Protein AF-A0A954X2F7-F1 (afdb_monomer_lite)

Foldseek 3Di:
DDDLQQFLQDDPHDGDDQDQQQCLLLQQFFLKKFFFVLLLLLLLCLLPCVLHHPVLSCQQPDFAAFPVRHTAQHGQQWGWDQDPNFIKTWDWFFDFQKTWIWIAGNQFRKIKIKIAREGDDDCVVVRVVLSVVADPDDPDDQCVVVVVVVVVVVQVVCVVLVGAKMWMWIDGNHDTNDTAMQHALEPVVRHTDTSGQMERRHRVSNVLLSSLLSVCVNVVNDDQPDALCVQVVLQAAAEVVPDGAGNRQLSRQQRQQDQAFPPCGPPHSPSGHLVVRRNSRNPHHRNDHGRNHHDHHSSSSSSSLSSSCSSDPGHSQNSSCVSPCVVSVSVCMGSDCDPSNVVRYGFGWYADPVGDIDTGPPSD

pLDDT: mean 88.21, std 13.42, range [36.78, 98.69]

Secondary structure (DSSP, 8-state):
---TTSGGGEETTEEP---TT-GGGSTTTT--EE-HHHHHHHHHHHHHTSSS-HHHHHHHTSPPB-TTS-B-SB-SS-EEEEETTEEEEEEEEEETTEEEEEEEEGGGTEEEEEEESBTT---HHHHHHHHHHS-SSSS----HHHHHHHHHHHHHHHHHHT-SEEEEEEEETTEEEEEEEEEEEETTTTEEP-TT-BEE-GGGHHHHHHHHHHHHHHTTS--SSSBGGGT-TT---B-TT-PPPBHHHHHTT-S---SS-SSS-TT-SS---HHHHHHGGGG-B-SS-TTS-----HHHHHHHHHHHHHT-SS-HHHHHIIIIIHHHT-TT-BSS--TTTGGGBPPPEEE-TT--EEEPP---

Radius of gyration: 19.95 Å; chains: 1; bounding box: 51×49×52 Å

Structure (mmCIF, N/CA/C/O backbone):
data_AF-A0A954X2F7-F1
#
_entry.id   AF-A0A954X2F7-F1
#
loop_
_atom_site.group_PDB
_atom_site.id
_atom_site.type_symbol
_atom_site.label_atom_id
_atom_site.label_alt_id
_atom_site.label_comp_id
_atom_site.label_asym_id
_atom_site.label_entity_id
_atom_site.label_seq_id
_atom_site.pdbx_PDB_ins_code
_atom_site.Cartn_x
_atom_site.Cartn_y
_atom_site.Cartn_z
_atom_site.occupancy
_atom_site.B_iso_or_equiv
_atom_site.auth_seq_id
_atom_site.auth_comp_id
_atom_site.auth_asym_id
_atom_site.auth_atom_id
_atom_site.pdbx_PDB_model_num
ATOM 1 N N . MET A 1 1 ? -26.428 -13.571 11.088 1.00 48.84 1 MET A N 1
ATOM 2 C CA . MET A 1 1 ? -25.047 -13.044 11.096 1.00 48.84 1 MET A CA 1
ATOM 3 C C . MET A 1 1 ? -24.392 -13.610 9.845 1.00 48.84 1 MET A C 1
ATOM 5 O O . MET A 1 1 ? -24.485 -14.818 9.681 1.00 48.84 1 MET A O 1
ATOM 9 N N . LYS A 1 2 ? -23.900 -12.779 8.913 1.00 49.78 2 LYS A N 1
ATOM 10 C CA . LYS A 1 2 ? -23.286 -13.257 7.656 1.00 49.78 2 LYS A CA 1
ATOM 11 C C . LYS A 1 2 ? -22.084 -14.152 7.998 1.00 49.78 2 LYS A C 1
ATOM 13 O O . LYS A 1 2 ? -21.336 -13.802 8.905 1.00 49.78 2 LYS A O 1
ATOM 18 N N . ASP A 1 3 ? -21.937 -15.309 7.379 1.00 50.34 3 ASP A N 1
ATOM 19 C CA . ASP A 1 3 ? -20.774 -16.170 7.607 1.00 50.34 3 ASP A CA 1
ATOM 20 C C . ASP A 1 3 ? -19.657 -15.707 6.664 1.00 50.34 3 ASP A C 1
ATOM 22 O O . ASP A 1 3 ? -19.788 -15.885 5.455 1.00 50.34 3 ASP A O 1
ATOM 26 N N . LEU A 1 4 ? -18.606 -15.048 7.177 1.00 55.12 4 LEU A N 1
ATOM 27 C CA . LEU A 1 4 ? -17.526 -14.537 6.317 1.00 55.12 4 LEU A CA 1
ATOM 28 C C . LEU A 1 4 ? -16.560 -15.649 5.873 1.00 55.12 4 LEU A C 1
ATOM 30 O O . LEU A 1 4 ? -15.619 -15.374 5.138 1.00 55.12 4 LEU A O 1
ATOM 34 N N . SER A 1 5 ? -16.761 -16.903 6.299 1.00 45.72 5 SER A N 1
ATOM 35 C CA . SER A 1 5 ? -15.877 -18.020 5.941 1.00 45.72 5 SER A CA 1
ATOM 36 C C . SER A 1 5 ? -16.018 -18.505 4.495 1.00 45.72 5 SER A C 1
ATOM 38 O O . SER A 1 5 ? -15.072 -19.076 3.955 1.00 45.72 5 SER A O 1
ATOM 40 N N . ALA A 1 6 ? -17.177 -18.290 3.863 1.00 46.78 6 ALA A N 1
ATOM 41 C CA . ALA A 1 6 ? -17.489 -18.835 2.539 1.00 46.78 6 ALA A CA 1
ATOM 42 C C . ALA A 1 6 ? -17.173 -17.874 1.376 1.00 46.78 6 ALA A C 1
ATOM 44 O O . ALA A 1 6 ? -17.005 -18.323 0.241 1.00 46.78 6 ALA A O 1
ATOM 45 N N . ASP A 1 7 ? -17.073 -16.569 1.648 1.00 51.12 7 ASP A N 1
ATOM 46 C CA . ASP A 1 7 ? -17.010 -15.527 0.612 1.00 51.12 7 ASP A CA 1
ATOM 47 C C . ASP A 1 7 ? -15.606 -15.347 0.012 1.00 51.12 7 ASP A C 1
ATOM 49 O O . ASP A 1 7 ? -15.472 -14.827 -1.094 1.00 51.12 7 ASP A O 1
ATOM 53 N N . HIS A 1 8 ? -14.548 -15.795 0.690 1.00 52.88 8 HIS A N 1
ATOM 54 C CA . HIS A 1 8 ? -13.168 -15.564 0.235 1.00 52.88 8 HIS A CA 1
ATOM 55 C C . HIS A 1 8 ? -12.773 -16.401 -0.986 1.00 52.88 8 HIS A C 1
ATOM 57 O O . HIS A 1 8 ? -11.888 -16.008 -1.736 1.00 52.88 8 HIS A O 1
ATOM 63 N N . ASN A 1 9 ? -13.497 -17.491 -1.248 1.00 52.81 9 ASN A N 1
ATOM 64 C CA . ASN A 1 9 ? -13.345 -18.292 -2.462 1.00 52.81 9 ASN A CA 1
ATOM 65 C C . ASN A 1 9 ? -14.277 -17.833 -3.595 1.00 52.81 9 ASN A C 1
ATOM 67 O O . ASN A 1 9 ? -14.371 -18.527 -4.602 1.00 52.81 9 ASN A O 1
ATOM 71 N N . LEU A 1 10 ? -15.009 -16.723 -3.449 1.00 54.22 10 LEU A N 1
ATOM 72 C CA . LEU A 1 10 ? -15.952 -16.246 -4.460 1.00 54.22 10 LEU A CA 1
ATOM 73 C C . LEU A 1 10 ? -15.405 -15.031 -5.218 1.00 54.22 10 LEU A C 1
ATOM 75 O O . LEU A 1 10 ? -15.205 -13.958 -4.646 1.00 54.22 10 LEU A O 1
ATOM 79 N N . ILE A 1 11 ? -15.254 -15.198 -6.533 1.00 55.25 11 ILE A N 1
ATOM 80 C CA . ILE A 1 11 ? -15.053 -14.112 -7.502 1.00 55.25 11 ILE A CA 1
ATOM 81 C C . ILE A 1 11 ? -16.246 -14.155 -8.454 1.00 55.25 11 ILE A C 1
ATOM 83 O O . ILE A 1 11 ? -16.516 -15.199 -9.051 1.00 55.25 11 ILE A O 1
ATOM 87 N N . GLU A 1 12 ? -17.008 -13.065 -8.568 1.00 56.59 12 GLU A N 1
ATOM 88 C CA . GLU A 1 12 ? -18.236 -13.023 -9.389 1.00 56.59 12 GLU A CA 1
ATOM 89 C C . GLU A 1 12 ? -19.261 -14.118 -9.030 1.00 56.59 12 GLU A C 1
ATOM 91 O O . GLU A 1 12 ? -19.970 -14.653 -9.885 1.00 56.59 12 GLU A O 1
ATOM 96 N N . GLY A 1 13 ? -19.324 -14.493 -7.749 1.00 58.47 13 GLY A N 1
ATOM 97 C CA . GLY A 1 13 ? -20.212 -15.553 -7.264 1.00 58.47 13 GLY A CA 1
ATOM 98 C C . GLY A 1 13 ? -19.808 -16.972 -7.685 1.00 58.47 13 GLY A C 1
ATOM 99 O O . GLY A 1 13 ? -20.593 -17.902 -7.500 1.00 58.47 13 GLY A O 1
ATOM 100 N N . ARG A 1 14 ? -18.602 -17.167 -8.237 1.00 49.75 14 ARG A N 1
ATOM 101 C CA . ARG A 1 14 ? -18.048 -18.487 -8.573 1.00 49.75 14 ARG A CA 1
ATOM 102 C C . ARG A 1 14 ? -17.014 -18.920 -7.545 1.00 49.75 14 ARG A C 1
ATOM 104 O O . ARG A 1 14 ? -16.121 -18.146 -7.223 1.00 49.75 14 ARG A O 1
ATOM 111 N N . VAL A 1 15 ? -17.118 -20.171 -7.091 1.00 53.47 15 VAL A N 1
ATOM 112 C CA . VAL A 1 15 ? -16.142 -20.792 -6.184 1.00 53.47 15 VAL A CA 1
ATOM 113 C C . VAL A 1 15 ? -14.841 -21.055 -6.938 1.00 53.47 15 VAL A C 1
ATOM 115 O O . VAL A 1 15 ? -14.828 -21.801 -7.917 1.00 53.47 15 VAL A O 1
ATOM 118 N N . TYR A 1 16 ? -13.751 -20.466 -6.467 1.00 49.66 16 TYR A N 1
ATOM 119 C CA . TYR A 1 16 ? -12.388 -20.777 -6.862 1.00 49.66 16 TYR A CA 1
ATOM 120 C C . TYR A 1 16 ? -11.739 -21.643 -5.780 1.00 49.66 16 TYR A C 1
ATOM 122 O O . TYR A 1 16 ? -11.854 -21.367 -4.588 1.00 49.66 16 TYR A O 1
ATOM 130 N N . ASN A 1 17 ? -11.058 -22.711 -6.196 1.00 43.69 17 ASN A N 1
ATOM 131 C CA . ASN A 1 17 ? -10.250 -23.506 -5.280 1.00 43.69 17 ASN A CA 1
ATOM 132 C C . ASN A 1 17 ? -8.922 -22.782 -5.057 1.00 43.69 17 ASN A C 1
ATOM 134 O O . ASN A 1 17 ? -8.018 -22.891 -5.891 1.00 43.69 17 ASN A O 1
ATOM 138 N N . ALA A 1 18 ? -8.811 -22.069 -3.938 1.00 43.62 18 ALA A N 1
ATOM 139 C CA . ALA A 1 18 ? -7.524 -21.601 -3.446 1.00 43.62 18 ALA A CA 1
ATOM 140 C C . ALA A 1 18 ? -6.584 -22.815 -3.273 1.00 43.62 18 ALA A C 1
ATOM 142 O O . ALA A 1 18 ? -6.991 -23.820 -2.672 1.00 43.62 18 ALA A O 1
ATOM 143 N N . PRO A 1 19 ? -5.365 -22.804 -3.844 1.00 44.88 19 PRO A N 1
ATOM 144 C CA . PRO A 1 19 ? -4.369 -23.825 -3.550 1.00 44.88 19 PRO A CA 1
ATOM 145 C C . PRO A 1 19 ? -4.031 -23.834 -2.052 1.00 44.88 19 PRO A C 1
ATOM 147 O O . PRO A 1 19 ? -4.336 -22.901 -1.315 1.00 44.88 19 PRO A O 1
ATOM 150 N N . LEU A 1 20 ? -3.373 -24.902 -1.591 1.00 36.78 20 LEU A N 1
ATOM 151 C CA . LEU A 1 20 ? -2.711 -24.869 -0.289 1.00 36.78 20 LEU A CA 1
ATOM 152 C C . LEU A 1 20 ? -1.689 -23.724 -0.311 1.00 36.78 20 LEU A C 1
ATOM 154 O O . LEU A 1 20 ? -0.677 -23.841 -1.006 1.00 36.78 20 LEU A O 1
ATOM 158 N N . HIS A 1 21 ? -1.956 -22.698 0.500 1.00 49.69 21 HIS A N 1
ATOM 159 C CA . HIS A 1 21 ? -1.091 -21.567 0.826 1.00 49.69 21 HIS A CA 1
ATOM 160 C C . HIS A 1 21 ? -1.408 -20.237 0.131 1.00 49.69 21 HIS A C 1
ATOM 162 O O . HIS A 1 21 ? -0.493 -19.464 -0.126 1.00 49.69 21 HIS A O 1
ATOM 168 N N . ASP A 1 22 ? -2.673 -19.905 -0.110 1.00 47.16 22 ASP A N 1
ATOM 169 C CA . ASP A 1 22 ? -3.049 -18.688 -0.817 1.00 47.16 22 ASP A CA 1
ATOM 170 C C . ASP A 1 22 ? -2.983 -17.412 0.046 1.00 47.16 22 ASP A C 1
ATOM 172 O O . ASP A 1 22 ? -3.899 -17.048 0.785 1.00 47.16 22 ASP A O 1
ATOM 176 N N . THR A 1 23 ? -1.904 -16.627 -0.117 1.00 46.34 23 THR A N 1
ATOM 177 C CA . THR A 1 23 ? -1.811 -15.276 0.486 1.00 46.34 23 THR A CA 1
ATOM 178 C C . THR A 1 23 ? -2.870 -14.296 -0.008 1.00 46.34 23 THR A C 1
ATOM 180 O O . THR A 1 23 ? -3.085 -13.274 0.648 1.00 46.34 23 THR A O 1
ATOM 183 N N . SER A 1 24 ? -3.530 -14.588 -1.123 1.00 42.50 24 SER A N 1
ATOM 184 C CA . SER A 1 24 ? -4.651 -13.825 -1.658 1.00 42.50 24 SER A CA 1
ATOM 185 C C . SER A 1 24 ? -5.841 -13.826 -0.675 1.00 42.50 24 SER A C 1
ATOM 187 O O . SER A 1 24 ? -6.503 -12.803 -0.514 1.00 42.50 24 SER A O 1
ATOM 189 N N . MET A 1 25 ? -5.937 -14.862 0.176 1.00 45.34 25 MET A N 1
ATOM 190 C CA . MET A 1 25 ? -6.859 -14.985 1.317 1.00 45.34 25 MET A CA 1
ATOM 191 C C . MET A 1 25 ? -6.426 -14.190 2.573 1.00 45.34 25 MET A C 1
ATOM 193 O O . MET A 1 25 ? -7.197 -14.035 3.520 1.00 45.34 25 MET A O 1
ATOM 197 N N . LYS A 1 26 ? -5.222 -13.588 2.602 1.00 59.16 26 LYS A N 1
ATOM 198 C CA . LYS A 1 26 ? -4.760 -12.651 3.665 1.00 59.16 26 LYS A CA 1
ATOM 199 C C . LYS A 1 26 ? -5.223 -11.220 3.357 1.00 59.16 26 LYS A C 1
ATOM 201 O O . LYS A 1 26 ? -4.464 -10.237 3.427 1.00 59.16 26 LYS A O 1
ATOM 206 N N . VAL A 1 27 ? -6.497 -11.155 2.982 1.00 61.97 27 VAL A N 1
ATOM 207 C CA . VAL A 1 27 ? -7.128 -10.180 2.096 1.00 61.97 27 VAL A 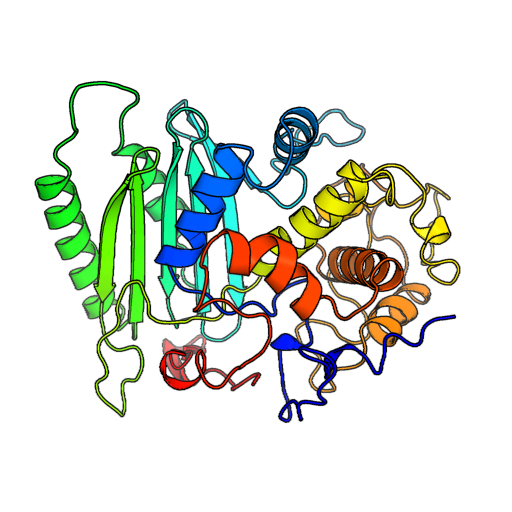CA 1
ATOM 208 C C . VAL A 1 27 ? -6.869 -8.713 2.479 1.00 61.97 27 VAL A C 1
ATOM 210 O O . VAL A 1 27 ? -6.387 -7.960 1.636 1.00 61.97 27 VAL A O 1
ATOM 213 N N . PRO A 1 28 ? -7.054 -8.249 3.731 1.00 70.25 28 PRO A N 1
ATOM 214 C CA . PRO A 1 28 ? -6.958 -6.813 3.980 1.00 70.25 28 PRO A CA 1
ATOM 215 C C . PRO A 1 28 ? -5.519 -6.291 4.090 1.00 70.25 28 PRO A C 1
ATOM 217 O O . PRO A 1 28 ? -5.275 -5.092 3.945 1.00 70.25 28 PRO A O 1
ATOM 220 N N . GLY A 1 29 ? -4.555 -7.174 4.375 1.00 71.25 29 GLY A N 1
ATOM 221 C CA . GLY A 1 29 ? -3.223 -6.794 4.838 1.00 71.25 29 GLY A CA 1
ATOM 222 C C . GLY A 1 29 ? -2.085 -6.992 3.839 1.00 71.25 29 GLY A C 1
ATOM 223 O O . GLY A 1 29 ? -1.064 -6.306 3.971 1.00 71.25 29 GLY A O 1
ATOM 224 N N . GLY A 1 30 ? -2.209 -7.923 2.887 1.00 77.31 30 GLY A N 1
ATOM 225 C CA . GLY A 1 30 ? -1.058 -8.342 2.082 1.00 77.31 30 GLY A CA 1
ATOM 226 C C . GLY A 1 30 ? -1.317 -9.209 0.846 1.00 77.31 30 GLY A C 1
ATOM 227 O O . GLY A 1 30 ? -0.335 -9.677 0.280 1.00 77.31 30 GLY A O 1
ATOM 228 N N . GLY A 1 31 ? -2.563 -9.449 0.438 1.00 81.69 31 GLY A N 1
ATOM 229 C CA . GLY A 1 31 ? -2.869 -10.398 -0.643 1.00 81.69 31 GLY A CA 1
ATOM 230 C C . GLY A 1 31 ? -2.727 -9.877 -2.077 1.00 81.69 31 GLY A C 1
ATOM 231 O O . GLY A 1 31 ? -2.868 -10.656 -3.012 1.00 81.69 31 GLY A O 1
ATOM 232 N N . LEU A 1 32 ? -2.454 -8.585 -2.288 1.00 90.50 32 LEU A N 1
ATOM 233 C CA . LEU A 1 32 ? -2.504 -8.005 -3.629 1.00 90.50 32 LEU A CA 1
ATOM 234 C C . LEU A 1 32 ? -1.287 -8.389 -4.490 1.00 90.50 32 LEU A C 1
ATOM 236 O O . LEU A 1 32 ? -0.119 -8.261 -4.092 1.00 90.50 32 LEU A O 1
ATOM 240 N N . LEU A 1 33 ? -1.590 -8.767 -5.726 1.00 92.75 33 LEU A N 1
ATOM 241 C CA . LEU A 1 33 ? -0.689 -8.849 -6.867 1.00 92.75 33 LEU A CA 1
ATOM 242 C C . LEU A 1 33 ? -0.854 -7.588 -7.718 1.00 92.75 33 LEU A C 1
ATOM 244 O O . LEU A 1 33 ? -1.973 -7.108 -7.880 1.00 92.75 33 LEU A O 1
ATOM 248 N N . SER A 1 34 ? 0.236 -7.026 -8.238 1.00 95.94 34 SER A N 1
ATOM 249 C CA . SER A 1 34 ? 0.185 -5.813 -9.067 1.00 95.94 34 SER A CA 1
ATOM 250 C C . SER A 1 34 ? 1.437 -5.648 -9.923 1.00 95.94 34 SER A C 1
ATOM 252 O O . SER A 1 34 ? 2.438 -6.341 -9.721 1.00 95.94 34 SER A O 1
ATOM 254 N N . THR A 1 35 ? 1.406 -4.666 -10.822 1.00 97.44 35 THR A N 1
ATOM 255 C CA . THR A 1 35 ? 2.561 -4.185 -11.590 1.00 97.44 35 THR A CA 1
ATOM 256 C C . THR A 1 35 ? 3.018 -2.802 -11.114 1.00 97.44 35 THR A C 1
ATOM 258 O O . THR A 1 35 ? 2.294 -2.110 -10.388 1.00 97.44 35 THR A O 1
ATOM 261 N N . ALA A 1 36 ? 4.220 -2.377 -11.523 1.00 97.69 36 ALA A N 1
ATOM 262 C CA . ALA A 1 36 ? 4.716 -1.036 -11.204 1.00 97.69 36 ALA A CA 1
ATOM 263 C C . ALA A 1 36 ? 3.856 0.042 -11.882 1.00 97.69 36 ALA A C 1
ATOM 265 O O . ALA A 1 36 ? 3.584 1.086 -11.286 1.00 97.69 36 ALA A O 1
ATOM 266 N N . SER A 1 37 ? 3.384 -0.241 -13.098 1.00 97.06 37 SER A N 1
ATOM 267 C CA . SER A 1 37 ? 2.510 0.649 -13.859 1.00 97.06 37 SER A CA 1
ATOM 268 C C . SER A 1 37 ? 1.119 0.781 -13.229 1.00 97.06 37 SER A C 1
ATOM 270 O O . SER A 1 37 ? 0.591 1.887 -13.139 1.00 97.06 37 SER A O 1
ATOM 272 N N . ASP A 1 38 ? 0.560 -0.300 -12.688 1.00 97.50 38 ASP A N 1
ATOM 273 C CA . ASP A 1 38 ? -0.721 -0.251 -11.978 1.00 97.50 38 ASP A CA 1
ATOM 274 C C . ASP A 1 38 ? -0.629 0.539 -10.664 1.00 97.50 38 ASP A C 1
ATOM 276 O O . ASP A 1 38 ? -1.501 1.358 -10.365 1.00 97.50 38 ASP A O 1
ATOM 280 N N . LEU A 1 39 ? 0.463 0.400 -9.904 1.00 97.50 39 LEU A N 1
ATOM 281 C CA . LEU A 1 39 ? 0.633 1.179 -8.672 1.00 97.50 39 LEU A CA 1
ATOM 282 C C . LEU A 1 39 ? 0.724 2.691 -8.932 1.00 97.50 39 LEU A C 1
ATOM 284 O O . LEU A 1 39 ? 0.169 3.471 -8.158 1.00 97.50 39 LEU A O 1
ATOM 288 N N . VAL A 1 40 ? 1.367 3.134 -10.019 1.00 96.75 40 VAL A N 1
ATOM 289 C CA . VAL A 1 40 ? 1.373 4.572 -10.349 1.00 96.75 40 VAL A CA 1
ATOM 290 C C . VAL A 1 40 ? 0.005 5.069 -10.839 1.00 96.75 40 VAL A C 1
ATOM 292 O O . VAL A 1 40 ? -0.358 6.201 -10.522 1.00 96.75 40 VAL A O 1
ATOM 295 N N . ARG A 1 41 ? -0.817 4.223 -11.489 1.00 96.44 41 ARG A N 1
ATOM 296 C CA . ARG A 1 41 ? -2.229 4.547 -11.804 1.00 96.44 41 ARG A CA 1
ATOM 297 C C . ARG A 1 41 ? -3.044 4.795 -10.532 1.00 96.44 41 ARG A C 1
ATOM 299 O O . ARG A 1 41 ? -3.790 5.775 -10.474 1.00 96.44 41 ARG A O 1
ATOM 306 N N . LEU A 1 42 ? -2.857 3.969 -9.496 1.00 96.44 42 LEU A N 1
ATOM 307 C CA . LEU A 1 42 ? -3.450 4.201 -8.172 1.00 96.44 42 LEU A CA 1
ATOM 308 C C . LEU A 1 42 ? -3.001 5.547 -7.584 1.00 96.44 42 LEU A C 1
ATOM 310 O O . LEU A 1 42 ? -3.834 6.284 -7.061 1.00 96.44 42 LEU A O 1
ATOM 314 N N . ALA A 1 43 ? -1.711 5.892 -7.681 1.00 93.94 43 ALA A N 1
ATOM 315 C CA . ALA A 1 43 ? -1.180 7.166 -7.176 1.00 93.94 43 ALA A CA 1
ATOM 316 C C . ALA A 1 43 ? -1.867 8.363 -7.826 1.00 93.94 43 ALA A C 1
ATOM 318 O O . ALA A 1 43 ? -2.365 9.246 -7.129 1.00 93.94 43 ALA A O 1
ATOM 319 N N . THR A 1 44 ? -1.923 8.373 -9.158 1.00 93.69 44 THR A N 1
ATOM 320 C CA . THR A 1 44 ? -2.576 9.438 -9.916 1.00 93.69 44 THR A CA 1
ATOM 321 C C . THR A 1 44 ? -4.057 9.533 -9.551 1.00 93.69 44 THR A C 1
ATOM 323 O O . THR A 1 44 ? -4.570 10.627 -9.327 1.00 93.69 44 THR A O 1
ATOM 326 N N . ALA A 1 45 ? -4.755 8.404 -9.415 1.00 95.19 45 ALA A N 1
ATOM 327 C CA . ALA A 1 45 ? -6.170 8.388 -9.054 1.00 95.19 45 ALA A CA 1
ATOM 328 C C . ALA A 1 45 ? -6.441 8.882 -7.623 1.00 95.19 45 ALA A C 1
ATOM 330 O O . ALA A 1 45 ? -7.363 9.671 -7.403 1.00 95.19 45 ALA A O 1
ATOM 331 N N . ALA A 1 46 ? -5.609 8.471 -6.662 1.00 93.12 46 ALA A N 1
ATOM 332 C CA . ALA A 1 46 ? -5.653 8.970 -5.292 1.00 93.12 46 ALA A CA 1
ATOM 333 C C . ALA A 1 46 ? -5.344 10.475 -5.229 1.00 93.12 46 ALA A C 1
ATOM 335 O O . ALA A 1 46 ? -5.904 11.174 -4.391 1.00 93.12 46 ALA A O 1
ATOM 336 N N . ASN A 1 47 ? -4.505 10.993 -6.137 1.00 93.06 47 ASN A N 1
ATOM 337 C CA . ASN A 1 47 ? -4.152 12.412 -6.204 1.00 93.06 47 ASN A CA 1
ATOM 338 C C . ASN A 1 47 ? -5.133 13.299 -6.963 1.00 93.06 47 ASN A C 1
ATOM 340 O O . ASN A 1 47 ? -5.156 14.495 -6.714 1.00 93.06 47 ASN A O 1
ATOM 344 N N . THR A 1 48 ? -5.950 12.759 -7.859 1.00 90.75 48 THR A N 1
ATOM 345 C CA . THR A 1 48 ? -6.854 13.557 -8.711 1.00 90.75 48 THR A CA 1
ATOM 346 C C . THR A 1 48 ? -8.295 13.597 -8.202 1.00 90.75 48 THR A C 1
ATOM 348 O O . THR A 1 48 ? -9.145 14.214 -8.833 1.00 90.75 48 THR A O 1
ATOM 351 N N . GLY A 1 49 ? -8.584 12.946 -7.070 1.00 88.62 49 GLY A N 1
ATOM 352 C CA . GLY A 1 49 ? -9.947 12.837 -6.536 1.00 88.62 49 GLY A CA 1
ATOM 353 C C . GLY A 1 49 ? -10.810 11.805 -7.270 1.00 88.62 49 GLY A C 1
ATOM 354 O O . GLY A 1 49 ? -12.024 11.782 -7.108 1.00 88.62 49 GLY A O 1
ATOM 355 N N . LYS A 1 50 ? -10.202 10.927 -8.082 1.00 94.56 50 LYS A N 1
ATOM 356 C CA . LYS A 1 50 ? -10.928 9.886 -8.826 1.00 94.56 50 LYS A CA 1
ATOM 357 C C . LYS A 1 50 ? -11.460 8.763 -7.923 1.00 94.56 50 LYS A C 1
ATOM 359 O O . LYS A 1 50 ? -12.403 8.082 -8.307 1.00 94.56 50 LYS A O 1
ATOM 364 N N . LEU A 1 51 ? -10.834 8.541 -6.762 1.00 95.44 51 LEU A N 1
ATOM 365 C CA . LEU A 1 51 ? -11.193 7.458 -5.831 1.00 95.44 51 LEU A CA 1
ATOM 366 C C . LEU A 1 51 ? -12.024 7.907 -4.629 1.00 95.44 51 LEU A C 1
ATOM 368 O O . LEU A 1 51 ? -12.800 7.103 -4.120 1.00 95.44 51 LEU A O 1
ATOM 372 N N . LEU A 1 52 ? -11.798 9.136 -4.160 1.00 96.31 52 LEU A N 1
ATOM 373 C CA . LEU A 1 52 ? -12.395 9.739 -2.969 1.00 96.31 52 LEU A CA 1
ATOM 374 C C . LEU A 1 52 ? -12.542 11.243 -3.217 1.00 96.31 52 LEU A C 1
ATOM 376 O O . LEU A 1 52 ? -11.653 11.850 -3.825 1.00 96.31 52 LEU A O 1
ATOM 380 N N . GLY A 1 53 ? -13.604 11.845 -2.691 1.00 96.00 53 GLY A N 1
ATOM 381 C CA . GLY A 1 53 ? -13.799 13.288 -2.656 1.00 96.00 53 GLY A CA 1
ATOM 382 C C . GLY A 1 53 ? -12.734 14.017 -1.832 1.00 96.00 53 GLY A C 1
ATOM 383 O O . GLY A 1 53 ? -11.992 13.426 -1.040 1.00 96.00 53 GLY A O 1
ATOM 384 N N . ASP A 1 54 ? -12.652 15.335 -2.018 1.00 94.81 54 ASP A N 1
ATOM 385 C CA . ASP A 1 54 ? -11.562 16.163 -1.489 1.00 94.81 54 ASP A CA 1
ATOM 386 C C . ASP A 1 54 ? -11.403 16.087 0.030 1.00 94.81 54 ASP A C 1
ATOM 388 O O . ASP A 1 54 ? -10.276 16.004 0.522 1.00 94.81 54 ASP A O 1
ATOM 392 N N . GLU A 1 55 ? -12.512 16.061 0.771 1.00 94.94 55 GLU A N 1
ATOM 393 C CA . GLU A 1 55 ? -12.481 15.994 2.231 1.00 94.94 55 GLU A CA 1
ATOM 394 C C . GLU A 1 55 ? -11.831 14.692 2.719 1.00 94.94 55 GLU A C 1
ATOM 396 O O . GLU A 1 55 ? -10.876 14.722 3.499 1.00 94.94 55 GLU A O 1
ATOM 401 N N . LEU A 1 56 ? -12.293 13.538 2.231 1.00 95.88 56 LEU A N 1
ATOM 402 C CA . LEU A 1 56 ? -11.745 12.243 2.638 1.00 95.88 56 LEU A CA 1
ATOM 403 C C . LEU A 1 56 ? -10.331 12.026 2.108 1.00 95.88 56 LEU A C 1
ATOM 405 O O . LEU A 1 56 ? -9.502 11.457 2.817 1.00 95.88 56 LEU A O 1
ATOM 409 N N . ARG A 1 57 ? -10.010 12.539 0.917 1.00 94.50 57 ARG A N 1
ATOM 410 C CA . ARG A 1 57 ? -8.637 12.562 0.399 1.00 94.50 57 ARG A CA 1
ATOM 411 C C . ARG A 1 57 ? -7.708 13.359 1.319 1.00 94.50 57 ARG A C 1
ATOM 413 O O . ARG A 1 57 ? -6.621 12.884 1.650 1.00 94.50 57 ARG A O 1
ATOM 420 N N . GLN A 1 58 ? -8.140 14.527 1.798 1.00 93.19 58 GLN A N 1
ATOM 421 C CA . GLN A 1 58 ? -7.373 15.317 2.761 1.00 93.19 58 GLN A CA 1
ATOM 422 C C . GLN A 1 58 ? -7.238 14.590 4.106 1.00 93.19 58 GLN A C 1
ATOM 424 O O . GLN A 1 58 ? -6.144 14.548 4.675 1.00 93.19 58 GLN A O 1
ATOM 429 N N . GLN A 1 59 ? -8.310 13.971 4.611 1.00 94.62 59 GLN A N 1
ATOM 430 C CA . GLN A 1 59 ? -8.257 13.185 5.848 1.00 94.62 59 GLN A CA 1
ATOM 431 C C . GLN A 1 59 ? -7.309 11.983 5.732 1.00 94.62 59 GLN A C 1
ATOM 433 O O . GLN A 1 59 ? -6.513 11.744 6.642 1.00 94.62 59 GLN A O 1
ATOM 438 N N . MET A 1 60 ? -7.340 11.266 4.604 1.00 95.19 60 MET A N 1
ATOM 439 C CA . MET A 1 60 ? -6.482 10.112 4.312 1.00 95.19 60 MET A CA 1
ATOM 440 C C . MET A 1 60 ? -4.991 10.455 4.442 1.00 95.19 60 MET A C 1
ATOM 442 O O . MET A 1 60 ? -4.195 9.638 4.912 1.00 95.19 60 MET A O 1
ATOM 446 N N . TRP A 1 61 ? -4.623 11.687 4.093 1.00 93.00 61 TRP A N 1
ATOM 447 C CA . TRP A 1 61 ? -3.252 12.197 4.126 1.00 93.00 61 TRP A CA 1
ATOM 448 C C . TRP A 1 61 ? -2.964 13.148 5.286 1.00 93.00 61 TRP A C 1
ATOM 450 O O . TRP A 1 61 ? -1.889 13.736 5.366 1.00 93.00 61 TRP A O 1
ATOM 460 N N . THR A 1 62 ? -3.886 13.294 6.231 1.00 94.88 62 THR A N 1
ATOM 461 C CA . THR A 1 62 ? -3.626 14.098 7.421 1.00 94.88 62 THR A CA 1
ATOM 462 C C . THR A 1 62 ? -2.789 13.293 8.407 1.00 94.88 62 THR A C 1
ATOM 464 O O . THR A 1 62 ? -3.207 12.226 8.867 1.00 94.88 62 THR A O 1
ATOM 467 N N . VAL A 1 63 ? -1.611 13.814 8.768 1.00 95.75 63 VAL A N 1
ATOM 468 C CA . VAL A 1 63 ? -0.736 13.185 9.765 1.00 95.75 63 VAL A CA 1
ATOM 469 C C . VAL A 1 63 ? -1.458 13.098 11.104 1.00 95.75 63 VAL A C 1
ATOM 471 O O . VAL A 1 63 ? -1.828 14.102 11.713 1.00 95.75 63 VAL A O 1
ATOM 474 N N . GLN A 1 64 ? -1.619 11.874 11.586 1.00 96.75 64 GLN A N 1
ATOM 475 C CA . GLN A 1 64 ? -2.212 11.597 12.878 1.00 96.75 64 GLN A CA 1
ATOM 476 C C . GLN A 1 64 ? -1.220 11.922 13.998 1.00 96.75 64 GLN A C 1
ATOM 478 O O . GLN A 1 64 ? 0.001 11.796 13.832 1.00 96.75 64 GLN A O 1
ATOM 483 N N . LYS A 1 65 ? -1.741 12.304 15.164 1.00 97.25 65 LYS A N 1
ATOM 484 C CA . LYS A 1 65 ? -0.946 12.664 16.346 1.00 97.25 65 LYS A CA 1
ATOM 485 C C . LYS A 1 65 ? -1.232 11.710 17.496 1.00 97.25 65 LYS A C 1
ATOM 487 O O . LYS A 1 65 ? -2.325 11.162 17.591 1.00 97.25 65 LYS A O 1
ATOM 492 N N . THR A 1 66 ? -0.256 11.472 18.361 1.00 96.94 66 THR A N 1
ATOM 493 C CA . THR A 1 66 ? -0.523 10.784 19.626 1.00 96.94 66 THR A CA 1
ATOM 494 C C . THR A 1 66 ? -1.316 11.690 20.569 1.00 96.94 66 THR A C 1
ATOM 496 O O . THR A 1 66 ? -1.369 12.904 20.368 1.00 96.94 66 THR A O 1
ATOM 499 N N . THR A 1 67 ? -1.854 11.136 21.655 1.00 96.38 67 THR A N 1
ATOM 500 C CA . THR A 1 67 ? -2.504 11.925 22.722 1.00 96.38 67 THR A CA 1
ATOM 501 C C . THR A 1 67 ? -1.585 12.976 23.354 1.00 96.38 67 THR A C 1
ATOM 503 O O . THR A 1 67 ? -2.063 13.968 23.892 1.00 96.38 67 THR A O 1
ATOM 506 N N . SER A 1 68 ? -0.261 12.812 23.254 1.00 96.62 68 SER A N 1
ATOM 507 C CA . SER A 1 68 ? 0.724 13.819 23.672 1.00 96.62 68 SER A CA 1
ATOM 508 C C . SER A 1 68 ? 0.993 14.906 22.619 1.00 96.62 68 SER A C 1
ATOM 510 O O . SER A 1 68 ? 1.923 15.691 22.783 1.00 96.62 68 SER A O 1
ATOM 512 N N . GLY A 1 69 ? 0.267 14.911 21.498 1.00 96.38 69 GLY A N 1
ATOM 513 C CA . GLY A 1 69 ? 0.437 15.854 20.390 1.00 96.38 69 GLY A CA 1
ATOM 514 C C . GLY A 1 69 ? 1.590 15.535 19.432 1.00 96.38 69 GLY A C 1
ATOM 515 O O . GLY A 1 69 ? 1.825 16.298 18.495 1.00 96.38 69 GLY A O 1
ATOM 516 N N . LYS A 1 70 ? 2.310 14.420 19.622 1.00 95.94 70 LYS A N 1
ATOM 517 C CA . LYS A 1 70 ? 3.445 14.044 18.767 1.00 95.94 70 LYS A CA 1
ATOM 518 C C . LYS A 1 70 ? 2.946 13.511 17.426 1.00 95.94 70 LYS A C 1
ATOM 520 O O . LYS A 1 70 ? 2.145 12.582 17.390 1.00 95.94 70 LYS A O 1
ATOM 525 N N . GLU A 1 71 ? 3.471 14.041 16.328 1.00 95.62 71 GLU A N 1
ATOM 526 C CA . GLU A 1 71 ? 3.190 13.525 14.987 1.00 95.62 71 GLU A CA 1
ATOM 527 C C . GLU A 1 71 ? 3.716 12.101 14.795 1.00 95.62 71 GLU A C 1
ATOM 529 O O . GLU A 1 71 ? 4.812 11.743 15.236 1.00 95.62 71 GLU A O 1
ATOM 534 N N . THR A 1 72 ? 2.909 11.276 14.133 1.00 94.69 72 THR A N 1
ATOM 535 C CA . THR A 1 72 ? 3.184 9.842 13.977 1.00 94.69 72 THR A CA 1
ATOM 536 C C . THR A 1 72 ? 3.853 9.472 12.660 1.00 94.69 72 THR A C 1
ATOM 538 O O . THR A 1 72 ? 4.356 8.357 12.530 1.00 94.69 72 THR A O 1
ATOM 541 N N . GLY A 1 73 ? 3.847 10.384 11.684 1.00 94.06 73 GLY A N 1
ATOM 542 C CA . GLY A 1 73 ? 4.262 10.093 10.312 1.00 94.06 73 GLY A CA 1
ATOM 543 C C . GLY A 1 73 ? 3.304 9.161 9.561 1.00 94.06 73 GLY A C 1
ATOM 544 O O . GLY A 1 73 ? 3.685 8.638 8.518 1.00 94.06 73 GLY A O 1
ATOM 545 N N . TYR A 1 74 ? 2.087 8.936 10.075 1.00 96.00 74 TYR A N 1
ATOM 546 C CA . TYR A 1 74 ? 1.042 8.149 9.417 1.00 96.00 74 TYR A CA 1
ATOM 547 C C . TYR A 1 74 ? -0.244 8.950 9.236 1.00 96.00 74 TYR A C 1
ATOM 549 O O . TYR A 1 74 ? -0.651 9.686 10.134 1.00 96.00 74 TYR A O 1
ATOM 557 N N . GLY A 1 75 ? -0.878 8.768 8.082 1.00 96.75 75 GLY A N 1
ATOM 558 C CA . GLY A 1 75 ? -2.271 9.105 7.810 1.00 96.75 75 GLY A CA 1
ATOM 559 C C . GLY A 1 75 ? -3.144 7.861 7.959 1.00 96.75 75 GLY A C 1
ATOM 560 O O . GLY A 1 75 ? -2.838 6.980 8.765 1.00 96.75 75 GLY A O 1
ATOM 561 N N . LEU A 1 76 ? -4.213 7.767 7.170 1.00 96.94 76 LEU A N 1
ATOM 562 C CA . LEU A 1 76 ? -5.041 6.561 7.089 1.00 96.94 76 LEU A CA 1
ATOM 563 C C . LEU A 1 76 ? -4.441 5.637 6.028 1.00 96.94 76 LEU A C 1
ATOM 565 O O . LEU A 1 76 ? -4.581 5.901 4.840 1.00 96.94 76 LEU A O 1
ATOM 569 N N . GLY A 1 77 ? -3.681 4.628 6.447 1.00 92.81 77 GLY A N 1
ATOM 570 C CA . GLY A 1 77 ? -2.998 3.693 5.549 1.00 92.81 77 GLY A CA 1
ATOM 571 C C . GLY A 1 77 ? -1.668 4.184 4.978 1.00 92.81 77 GLY A C 1
ATOM 572 O O . GLY A 1 77 ? -0.852 3.372 4.561 1.00 92.81 77 GLY A O 1
ATOM 573 N N . TRP A 1 78 ? -1.383 5.489 4.996 1.00 95.06 78 TRP A N 1
ATOM 574 C CA . TRP A 1 78 ? -0.201 6.065 4.339 1.00 95.06 78 TRP A CA 1
ATOM 575 C C . TRP A 1 78 ? 0.886 6.514 5.307 1.00 95.06 78 TRP A C 1
ATOM 577 O O . TRP A 1 78 ? 0.601 7.028 6.385 1.00 95.06 78 TRP A O 1
ATOM 587 N N . GLN A 1 79 ? 2.144 6.411 4.879 1.00 95.38 79 GLN A N 1
ATOM 588 C CA . GLN A 1 79 ? 3.276 7.046 5.548 1.00 95.38 79 GLN A CA 1
ATOM 589 C C . GLN A 1 79 ? 3.546 8.413 4.936 1.00 95.38 79 GLN A C 1
ATOM 591 O O . GLN A 1 79 ? 3.671 8.533 3.716 1.00 95.38 79 GLN A O 1
ATOM 596 N N . LEU A 1 80 ? 3.722 9.415 5.788 1.00 94.69 80 LEU A N 1
ATOM 597 C CA . LEU A 1 80 ? 3.984 10.790 5.395 1.00 94.69 80 LEU A CA 1
ATOM 598 C C . LEU A 1 80 ? 5.333 11.251 5.919 1.00 94.69 80 LEU A C 1
ATOM 600 O O . LEU A 1 80 ? 5.690 11.023 7.076 1.00 94.69 80 LEU A O 1
ATOM 604 N N . ALA A 1 81 ? 6.084 11.915 5.052 1.00 91.69 81 ALA A N 1
ATOM 605 C CA . ALA A 1 81 ? 7.346 12.536 5.404 1.00 91.69 81 ALA A CA 1
ATOM 606 C C . ALA A 1 81 ? 7.593 13.758 4.528 1.00 91.69 81 ALA A C 1
ATOM 608 O O . ALA A 1 81 ? 7.278 13.753 3.341 1.00 91.69 81 ALA A O 1
ATOM 609 N N . THR A 1 82 ? 8.255 14.766 5.084 1.00 89.81 82 THR A N 1
ATOM 610 C CA . THR A 1 82 ? 8.834 15.844 4.285 1.00 89.81 82 THR A CA 1
ATOM 611 C C . THR A 1 82 ? 10.269 15.472 3.921 1.00 89.81 82 THR A C 1
ATOM 613 O O . THR A 1 82 ? 11.089 15.194 4.799 1.00 89.81 82 THR A O 1
ATOM 616 N N . ARG A 1 83 ? 10.597 15.448 2.626 1.00 84.31 83 ARG A N 1
ATOM 617 C CA . ARG A 1 83 ? 11.960 15.203 2.128 1.00 84.31 83 ARG A CA 1
ATOM 618 C C . ARG A 1 83 ? 12.328 16.241 1.084 1.00 84.31 83 ARG A C 1
ATOM 620 O O . ARG A 1 83 ? 11.564 16.486 0.157 1.00 84.31 83 ARG A O 1
ATOM 627 N N . SER A 1 84 ? 13.500 16.852 1.246 1.00 79.44 84 SER A N 1
ATOM 628 C CA . SER A 1 84 ? 13.982 17.922 0.359 1.00 79.44 84 SER A CA 1
ATOM 629 C C . SER A 1 84 ? 12.937 19.031 0.153 1.00 79.44 84 SER A C 1
ATOM 631 O O . SER A 1 84 ? 12.695 19.456 -0.971 1.00 79.44 84 SER A O 1
ATOM 633 N N . GLY A 1 85 ? 12.263 19.437 1.237 1.00 83.81 85 GLY A N 1
ATOM 634 C CA . GLY A 1 85 ? 11.228 20.479 1.220 1.00 83.81 85 GLY A CA 1
ATOM 635 C C . GLY A 1 85 ? 9.875 20.070 0.628 1.00 83.81 85 GLY A C 1
ATOM 636 O O . GLY A 1 85 ? 8.997 20.917 0.539 1.00 83.81 85 GLY A O 1
ATOM 637 N N . ARG A 1 86 ? 9.682 18.801 0.239 1.00 86.94 86 ARG A N 1
ATOM 638 C CA . ARG A 1 86 ? 8.436 18.313 -0.369 1.00 86.94 86 ARG A CA 1
ATOM 639 C C . ARG A 1 86 ? 7.724 17.298 0.498 1.00 86.94 86 ARG A C 1
ATOM 641 O O . ARG A 1 86 ? 8.364 16.419 1.080 1.00 86.94 86 ARG A O 1
ATOM 648 N N . ASN A 1 87 ? 6.402 17.398 0.531 1.00 91.38 87 ASN A N 1
ATOM 649 C CA . ASN A 1 87 ? 5.556 16.403 1.166 1.00 91.38 87 ASN A CA 1
ATOM 650 C C . ASN A 1 87 ? 5.520 15.146 0.300 1.00 91.38 87 ASN A C 1
ATOM 652 O O . ASN A 1 87 ? 5.213 15.194 -0.889 1.00 91.38 87 ASN A O 1
ATOM 656 N N . MET A 1 88 ? 5.874 14.019 0.906 1.00 93.25 88 MET A N 1
ATOM 657 C CA . MET A 1 88 ? 5.859 12.712 0.274 1.00 93.25 88 MET A CA 1
ATOM 658 C C . MET A 1 88 ? 4.905 11.808 1.027 1.00 93.25 88 MET A C 1
ATOM 660 O O . MET A 1 88 ? 4.994 11.659 2.249 1.00 93.25 88 MET A O 1
ATOM 664 N N . ILE A 1 89 ? 4.041 11.165 0.260 1.00 94.75 89 ILE A N 1
ATOM 665 C CA . ILE A 1 89 ? 3.113 10.151 0.723 1.00 94.75 89 ILE A CA 1
ATOM 666 C C . ILE A 1 89 ? 3.598 8.834 0.156 1.00 94.75 89 ILE A C 1
ATOM 668 O O . ILE A 1 89 ? 4.007 8.751 -0.999 1.00 94.75 89 ILE A O 1
ATOM 672 N N . SER A 1 90 ? 3.666 7.808 0.988 1.00 95.81 90 SER A N 1
ATOM 673 C CA . SER A 1 90 ? 4.335 6.584 0.592 1.00 95.81 90 SER A CA 1
ATOM 674 C C . SER A 1 90 ? 3.808 5.369 1.322 1.00 95.81 90 SER A C 1
ATOM 676 O O . SER A 1 90 ? 3.259 5.470 2.420 1.00 95.81 90 SER A O 1
ATOM 678 N N . HIS A 1 91 ? 4.030 4.205 0.730 1.00 95.94 91 HIS A N 1
ATOM 679 C CA . HIS A 1 91 ? 3.832 2.945 1.416 1.00 95.94 91 HIS A CA 1
ATOM 680 C C . HIS A 1 91 ? 4.829 1.902 0.916 1.00 95.94 91 HIS A C 1
ATOM 682 O O . HIS A 1 91 ? 5.107 1.787 -0.277 1.00 95.94 91 HIS A O 1
ATOM 688 N N . GLY A 1 92 ? 5.411 1.162 1.855 1.00 94.88 92 GLY A N 1
ATOM 689 C CA . GLY A 1 92 ? 6.315 0.057 1.557 1.00 94.88 92 GLY A CA 1
ATOM 690 C C . GLY A 1 92 ? 5.594 -1.278 1.665 1.00 94.88 92 GLY A C 1
ATOM 691 O O . GLY A 1 92 ? 4.662 -1.435 2.452 1.00 94.88 92 GLY A O 1
ATOM 692 N N . GLY A 1 93 ? 6.062 -2.258 0.910 1.00 92.81 93 GLY A N 1
ATOM 693 C CA . GLY A 1 93 ? 5.575 -3.623 0.972 1.00 92.81 93 GLY A CA 1
ATOM 694 C C . GLY A 1 93 ? 6.734 -4.598 1.020 1.00 92.81 93 GLY A C 1
ATOM 695 O O . GLY A 1 93 ? 7.677 -4.487 0.243 1.00 92.81 93 GLY A O 1
ATOM 696 N N . ALA A 1 94 ? 6.680 -5.544 1.948 1.00 87.94 94 ALA A N 1
ATOM 697 C CA . ALA A 1 94 ? 7.665 -6.607 2.040 1.00 87.94 94 ALA A CA 1
ATOM 698 C C . ALA A 1 94 ? 6.954 -7.902 2.404 1.00 87.94 94 ALA A C 1
ATOM 700 O O . ALA A 1 94 ? 6.163 -7.930 3.348 1.00 87.94 94 ALA A O 1
ATOM 701 N N . GLN A 1 95 ? 7.252 -8.948 1.647 1.00 83.12 95 GLN A N 1
ATOM 702 C CA . GLN A 1 95 ? 6.815 -10.313 1.896 1.00 83.12 95 GLN A CA 1
ATOM 703 C C . GLN A 1 95 ? 7.903 -11.271 1.414 1.00 83.12 95 GLN A C 1
ATOM 705 O O . GLN A 1 95 ? 8.891 -10.862 0.794 1.00 83.12 95 GLN A O 1
ATOM 710 N N . ALA A 1 96 ? 7.728 -12.555 1.700 1.00 83.06 96 ALA A N 1
ATOM 711 C CA . ALA A 1 96 ? 8.590 -13.577 1.136 1.00 83.06 96 ALA A CA 1
ATOM 712 C C . ALA A 1 96 ? 8.584 -13.460 -0.396 1.00 83.06 96 ALA A C 1
ATOM 714 O O . ALA A 1 96 ? 7.534 -13.400 -1.032 1.00 83.06 96 ALA A O 1
ATOM 715 N N . GLY A 1 97 ? 9.774 -13.362 -0.981 1.00 88.00 97 GLY A N 1
ATOM 716 C CA . GLY A 1 97 ? 9.921 -13.243 -2.426 1.00 88.00 97 GLY A CA 1
ATOM 717 C C . GLY A 1 97 ? 9.630 -11.872 -3.030 1.00 88.00 97 GLY A C 1
ATOM 718 O O . GLY A 1 97 ? 9.652 -11.779 -4.251 1.00 88.00 97 GLY A O 1
ATOM 719 N N . THR A 1 98 ? 9.382 -10.815 -2.247 1.00 90.81 98 THR A N 1
ATOM 720 C CA . THR A 1 98 ? 9.113 -9.485 -2.819 1.00 90.81 98 THR A CA 1
ATOM 721 C C . THR A 1 98 ? 9.570 -8.319 -1.945 1.00 90.81 98 THR A C 1
ATOM 723 O O . THR A 1 98 ? 9.542 -8.375 -0.713 1.00 90.81 98 THR A O 1
ATOM 726 N N . SER A 1 99 ? 9.950 -7.229 -2.605 1.00 95.25 99 SER A N 1
ATOM 727 C CA . SER A 1 99 ? 10.145 -5.912 -2.003 1.00 95.25 99 SER A CA 1
ATOM 728 C C . SER A 1 99 ? 9.510 -4.858 -2.903 1.00 95.25 99 SER A C 1
ATOM 730 O O . SER A 1 99 ? 9.798 -4.802 -4.096 1.00 95.25 99 SER A O 1
ATOM 732 N N . THR A 1 100 ? 8.660 -4.014 -2.328 1.00 96.88 100 THR A N 1
ATOM 733 C CA . THR A 1 100 ? 7.907 -2.971 -3.030 1.00 96.88 100 THR A CA 1
ATOM 734 C C . THR A 1 100 ? 8.058 -1.638 -2.309 1.00 96.88 100 THR A C 1
ATOM 736 O O . THR A 1 100 ? 8.018 -1.567 -1.077 1.00 96.88 100 THR A O 1
ATOM 739 N N . MET A 1 101 ? 8.198 -0.561 -3.071 1.00 96.56 101 MET A N 1
ATOM 740 C CA . MET A 1 101 ? 8.092 0.798 -2.558 1.00 96.56 101 MET A CA 1
ATOM 741 C C . MET A 1 101 ? 7.302 1.658 -3.525 1.00 96.56 101 MET A C 1
ATOM 743 O O . MET A 1 101 ? 7.552 1.651 -4.727 1.00 96.56 101 MET A O 1
ATOM 747 N N . PHE A 1 102 ? 6.391 2.428 -2.955 1.00 93.56 102 PHE A N 1
ATOM 748 C CA . PHE A 1 102 ? 5.489 3.298 -3.672 1.00 93.56 102 PHE A CA 1
ATOM 749 C C . PHE A 1 102 ? 5.499 4.696 -3.041 1.00 93.56 102 PHE A C 1
ATOM 751 O O . PHE A 1 102 ? 5.373 4.820 -1.820 1.00 93.56 102 PHE A O 1
ATOM 758 N N . VAL A 1 103 ? 5.715 5.735 -3.849 1.00 95.44 103 VAL A N 1
ATOM 759 C CA . VAL A 1 103 ? 5.819 7.142 -3.425 1.00 95.44 103 VAL A CA 1
ATOM 760 C C . VAL A 1 103 ? 4.969 8.023 -4.339 1.00 95.44 103 VAL A C 1
ATOM 762 O O . VAL A 1 103 ? 4.985 7.835 -5.549 1.00 95.44 103 VAL A O 1
ATOM 765 N N . LEU A 1 104 ? 4.291 9.011 -3.758 1.00 94.81 104 LEU A N 1
ATOM 766 C CA . LEU A 1 104 ? 3.561 10.094 -4.412 1.00 94.81 104 LEU A CA 1
ATOM 767 C C . LEU A 1 104 ? 3.993 11.435 -3.794 1.00 94.81 104 LEU A C 1
ATOM 769 O O . LEU A 1 104 ? 4.125 11.552 -2.574 1.00 94.81 104 LEU A O 1
ATOM 773 N N . VAL A 1 105 ? 4.187 12.449 -4.633 1.00 94.06 105 VAL A N 1
ATOM 774 C CA . VAL A 1 105 ? 4.421 13.850 -4.261 1.00 94.06 105 VAL A CA 1
ATOM 775 C C . VAL A 1 105 ? 3.197 14.659 -4.709 1.00 94.06 105 VAL A C 1
ATOM 777 O O . VAL A 1 105 ? 3.148 15.074 -5.872 1.00 94.06 105 VAL A O 1
ATOM 780 N N . PRO A 1 106 ? 2.206 14.883 -3.823 1.00 91.50 106 PRO A N 1
ATOM 781 C CA . PRO A 1 106 ? 0.897 15.419 -4.207 1.00 91.50 106 PRO A CA 1
ATOM 782 C C . PRO A 1 106 ? 0.963 16.732 -4.988 1.00 91.50 106 PRO A C 1
ATOM 784 O O . PRO A 1 106 ? 0.325 16.846 -6.031 1.00 91.50 106 PRO A O 1
ATOM 787 N N . ASP A 1 107 ? 1.815 17.662 -4.544 1.00 88.88 107 ASP A N 1
ATOM 788 C CA . ASP A 1 107 ? 1.968 19.012 -5.111 1.00 88.88 107 ASP A CA 1
ATOM 789 C C . ASP A 1 107 ? 2.348 19.025 -6.603 1.00 88.88 107 ASP A C 1
ATOM 791 O O . ASP A 1 107 ? 2.154 20.025 -7.284 1.00 88.88 107 ASP A O 1
ATOM 795 N N . THR A 1 108 ? 2.916 17.926 -7.107 1.00 88.00 108 THR A N 1
ATOM 796 C CA . THR A 1 108 ? 3.360 17.784 -8.509 1.00 88.00 108 THR A CA 1
ATOM 797 C C . THR A 1 108 ? 2.677 16.639 -9.247 1.00 88.00 108 THR A C 1
ATOM 799 O O . THR A 1 108 ? 2.944 16.437 -10.421 1.00 88.00 108 THR A O 1
ATOM 802 N N . GLY A 1 109 ? 1.906 15.806 -8.544 1.00 90.69 109 GLY A N 1
ATOM 803 C CA . GLY A 1 109 ? 1.444 14.513 -9.053 1.00 90.69 109 GLY A CA 1
ATOM 804 C C . GLY A 1 109 ? 2.554 13.491 -9.346 1.00 90.69 109 GLY A C 1
ATOM 805 O O . GLY A 1 109 ? 2.254 12.387 -9.789 1.00 90.69 109 GLY A O 1
ATOM 806 N N . THR A 1 110 ? 3.824 13.797 -9.042 1.00 92.94 110 THR A N 1
ATOM 807 C CA . THR A 1 110 ? 4.939 12.866 -9.263 1.00 92.94 110 THR A CA 1
ATOM 808 C C . THR A 1 110 ? 4.733 11.588 -8.472 1.00 92.94 110 THR A C 1
ATOM 810 O O . THR A 1 110 ? 4.580 11.643 -7.249 1.00 92.94 110 THR A O 1
ATOM 813 N N . SER A 1 111 ? 4.824 10.430 -9.118 1.00 95.25 111 SER A N 1
ATOM 814 C CA . SER A 1 111 ? 4.809 9.154 -8.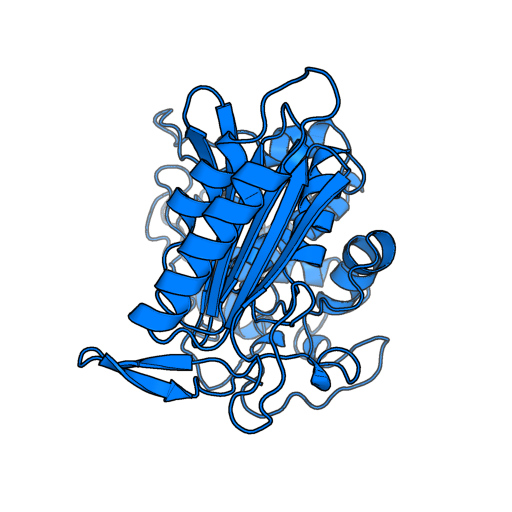406 1.00 95.25 111 SER A CA 1
ATOM 815 C C . SER A 1 111 ? 5.839 8.167 -8.930 1.00 95.25 111 SER A C 1
ATOM 817 O O . SER A 1 111 ? 6.240 8.203 -10.092 1.00 95.25 111 SER A O 1
ATOM 819 N N . VAL A 1 112 ? 6.309 7.303 -8.032 1.00 96.56 112 VAL A N 1
ATOM 820 C CA . VAL A 1 112 ? 7.310 6.275 -8.316 1.00 96.56 112 VAL A CA 1
ATOM 821 C C . VAL A 1 112 ? 6.877 4.967 -7.675 1.00 96.56 112 VAL A C 1
ATOM 823 O O . VAL A 1 112 ? 6.661 4.909 -6.461 1.00 96.56 112 VAL A O 1
ATOM 826 N N . ALA A 1 113 ? 6.821 3.907 -8.473 1.00 97.88 113 ALA A N 1
ATOM 827 C CA . ALA A 1 113 ? 6.683 2.537 -7.997 1.00 97.88 113 ALA A CA 1
ATOM 828 C C . ALA A 1 113 ? 7.940 1.741 -8.358 1.00 97.88 113 ALA A C 1
ATOM 830 O O . ALA A 1 113 ? 8.377 1.763 -9.506 1.00 97.88 113 ALA A O 1
ATOM 831 N N . ILE A 1 114 ? 8.522 1.046 -7.378 1.00 97.81 114 ILE A N 1
ATOM 832 C CA . ILE A 1 114 ? 9.666 0.142 -7.559 1.00 97.81 114 ILE A CA 1
ATOM 833 C C . ILE A 1 114 ? 9.312 -1.206 -6.946 1.00 97.81 114 ILE A C 1
ATOM 835 O O . ILE A 1 114 ? 8.950 -1.279 -5.768 1.00 97.81 114 ILE A O 1
ATOM 839 N N . MET A 1 115 ? 9.438 -2.265 -7.737 1.00 97.12 115 MET A N 1
ATOM 840 C CA . MET A 1 115 ? 9.052 -3.624 -7.367 1.00 97.12 115 MET A CA 1
ATOM 841 C C . MET A 1 115 ? 10.179 -4.588 -7.707 1.00 97.12 115 MET A C 1
ATOM 843 O O . MET A 1 115 ? 10.831 -4.456 -8.738 1.00 97.12 115 MET A O 1
ATOM 847 N N . CYS A 1 116 ? 10.431 -5.557 -6.836 1.00 95.88 116 CYS A N 1
ATOM 848 C CA . CYS A 1 116 ? 11.437 -6.585 -7.061 1.00 95.88 116 CYS A CA 1
ATOM 849 C C . CYS A 1 116 ? 10.938 -7.921 -6.535 1.00 95.88 116 CYS A C 1
ATOM 851 O O . CYS A 1 116 ? 10.458 -7.986 -5.404 1.00 95.88 116 CYS A O 1
ATOM 853 N N . ASN A 1 117 ? 11.131 -8.998 -7.299 1.00 93.31 117 ASN A N 1
ATOM 854 C CA . ASN A 1 117 ? 10.795 -10.368 -6.894 1.00 93.31 117 ASN A CA 1
ATOM 855 C C . ASN A 1 117 ? 11.844 -10.966 -5.941 1.00 93.31 117 ASN A C 1
ATOM 857 O O . ASN A 1 117 ? 12.209 -12.138 -6.027 1.00 93.31 117 ASN A O 1
ATOM 861 N N . MET A 1 118 ? 12.357 -10.148 -5.027 1.00 91.69 118 MET A N 1
ATOM 862 C CA . MET A 1 118 ? 13.308 -10.561 -4.016 1.00 91.69 118 MET A CA 1
ATOM 863 C C . MET A 1 118 ? 13.021 -9.877 -2.690 1.00 91.69 118 MET A C 1
ATOM 865 O O . MET A 1 118 ? 12.826 -8.663 -2.632 1.00 91.69 118 MET A O 1
ATOM 869 N N . GLN A 1 119 ? 13.036 -10.652 -1.609 1.00 89.62 119 GLN A N 1
ATOM 870 C CA . GLN A 1 119 ? 12.802 -10.115 -0.272 1.00 89.62 119 GLN A CA 1
ATOM 871 C C . GLN A 1 119 ? 13.977 -9.274 0.249 1.00 89.62 119 GLN A C 1
ATOM 873 O O . GLN A 1 119 ? 15.139 -9.516 -0.088 1.00 89.62 119 GLN A O 1
ATOM 878 N N . GLY A 1 120 ? 13.673 -8.367 1.178 1.00 87.69 120 GLY A N 1
ATOM 879 C CA . GLY A 1 120 ? 14.667 -7.697 2.021 1.00 87.69 120 GLY A CA 1
ATOM 880 C C . GLY A 1 120 ? 15.374 -6.501 1.380 1.00 87.69 120 GLY A C 1
ATOM 881 O O . GLY A 1 120 ? 16.324 -5.982 1.964 1.00 87.69 120 GLY A O 1
ATOM 882 N N . LEU A 1 121 ? 14.925 -6.038 0.211 1.00 91.50 121 LEU A N 1
ATOM 883 C CA . LEU A 1 121 ? 15.460 -4.839 -0.432 1.00 91.50 121 LEU A CA 1
ATOM 884 C C . LEU A 1 121 ? 14.762 -3.581 0.100 1.00 91.50 121 LEU A C 1
ATOM 886 O O . LEU A 1 121 ? 13.582 -3.590 0.441 1.00 91.50 121 LEU A O 1
ATOM 890 N N . GLN A 1 122 ? 15.507 -2.478 0.168 1.00 91.81 122 GLN A N 1
ATOM 891 C CA . GLN A 1 122 ? 15.031 -1.202 0.703 1.00 91.81 122 GLN A CA 1
ATOM 892 C C . GLN A 1 122 ? 15.055 -0.138 -0.392 1.00 91.81 122 GLN A C 1
ATOM 894 O O . GLN A 1 122 ? 16.109 0.398 -0.725 1.00 91.81 122 GLN A O 1
ATOM 899 N N . PHE A 1 123 ? 13.884 0.198 -0.933 1.00 93.75 123 PHE A N 1
ATOM 900 C CA . PHE A 1 123 ? 13.770 1.141 -2.052 1.00 93.75 123 PHE A CA 1
ATOM 901 C C . PHE A 1 123 ? 13.356 2.559 -1.645 1.00 93.75 123 PHE A C 1
ATOM 903 O O . PHE A 1 123 ? 13.357 3.449 -2.486 1.00 93.75 123 PHE A O 1
ATOM 910 N N . ARG A 1 124 ? 13.040 2.818 -0.368 1.00 92.56 124 ARG A N 1
ATOM 911 C CA . ARG A 1 124 ? 12.498 4.118 0.081 1.00 92.56 124 ARG A CA 1
ATOM 912 C C . ARG A 1 124 ? 13.360 5.316 -0.308 1.00 92.56 124 ARG A C 1
ATOM 914 O O . ARG A 1 124 ? 12.837 6.308 -0.803 1.00 92.56 124 ARG A O 1
ATOM 921 N N . ASN A 1 125 ? 14.666 5.239 -0.062 1.00 90.88 125 ASN A N 1
ATOM 922 C CA . ASN A 1 125 ? 15.568 6.350 -0.368 1.00 90.88 125 ASN A CA 1
ATOM 923 C C . ASN A 1 125 ? 15.741 6.531 -1.879 1.00 90.88 125 ASN A C 1
ATOM 925 O O . ASN A 1 125 ? 15.718 7.666 -2.339 1.00 90.88 125 ASN A O 1
ATOM 929 N N . LEU A 1 126 ? 15.840 5.431 -2.633 1.00 91.56 126 LEU A N 1
ATOM 930 C CA . LEU A 1 126 ? 15.922 5.464 -4.093 1.00 91.56 126 LEU A CA 1
ATOM 931 C C . LEU A 1 126 ? 14.656 6.078 -4.702 1.00 91.56 126 LEU A C 1
ATOM 933 O O . LEU A 1 126 ? 14.751 7.030 -5.464 1.00 91.56 126 LEU A O 1
ATOM 937 N N . ALA A 1 127 ? 13.472 5.604 -4.308 1.00 92.94 127 ALA A N 1
ATOM 938 C CA . ALA A 1 127 ? 12.198 6.132 -4.792 1.00 92.94 127 ALA A CA 1
ATOM 939 C C . ALA A 1 127 ? 12.039 7.628 -4.470 1.00 92.94 127 ALA A C 1
ATOM 941 O O . ALA A 1 127 ? 11.647 8.400 -5.337 1.00 92.94 127 ALA A O 1
ATOM 942 N N . ALA A 1 128 ? 12.412 8.060 -3.258 1.00 90.81 128 ALA A N 1
ATOM 943 C CA . ALA A 1 128 ? 12.389 9.475 -2.884 1.00 90.81 128 ALA A CA 1
ATOM 944 C C . ALA A 1 128 ? 13.379 10.326 -3.702 1.00 90.81 128 ALA A C 1
ATOM 946 O O . ALA A 1 128 ? 13.058 11.455 -4.060 1.00 90.81 128 ALA A O 1
ATOM 947 N N . GLN A 1 129 ? 14.572 9.801 -4.006 1.00 89.50 129 GLN A N 1
ATOM 948 C CA . GLN A 1 129 ? 15.549 10.482 -4.861 1.00 89.50 129 GLN A CA 1
ATOM 949 C C . GLN A 1 129 ? 15.048 10.595 -6.303 1.00 89.50 129 GLN A C 1
ATOM 951 O O . GLN A 1 129 ? 15.126 11.679 -6.871 1.00 89.50 129 GLN A O 1
ATOM 956 N N . ILE A 1 130 ? 14.471 9.530 -6.866 1.00 90.12 130 ILE A N 1
ATOM 957 C CA . ILE A 1 130 ? 13.892 9.537 -8.218 1.00 90.12 130 ILE A CA 1
ATOM 958 C C . ILE A 1 130 ? 12.729 10.529 -8.294 1.00 90.12 130 ILE A C 1
ATOM 960 O O . ILE A 1 130 ? 12.732 11.400 -9.157 1.00 90.12 130 ILE A O 1
ATOM 964 N N . ALA A 1 131 ? 11.795 10.478 -7.338 1.00 89.31 131 ALA A N 1
ATOM 965 C CA . ALA A 1 131 ? 10.694 11.438 -7.252 1.00 89.31 131 ALA A CA 1
ATOM 966 C C . ALA A 1 131 ? 11.200 12.882 -7.108 1.00 89.31 131 ALA A C 1
ATOM 968 O O . ALA A 1 131 ? 10.528 13.827 -7.509 1.00 89.31 131 ALA A O 1
ATOM 969 N N . SER A 1 132 ? 12.401 13.070 -6.548 1.00 85.25 132 SER A N 1
ATOM 970 C CA . SER A 1 132 ? 12.978 14.399 -6.401 1.00 85.25 132 SER A CA 1
ATOM 971 C C . SER A 1 132 ? 13.540 15.003 -7.695 1.00 85.25 132 SER A C 1
ATOM 973 O O . SER A 1 132 ? 13.767 16.215 -7.727 1.00 85.25 132 SER A O 1
ATOM 975 N N . LEU A 1 133 ? 13.738 14.191 -8.741 1.00 83.06 133 LEU A N 1
ATOM 976 C CA . LEU A 1 133 ? 14.229 14.637 -10.049 1.00 83.06 133 LEU A CA 1
ATOM 977 C C . LEU A 1 133 ? 13.174 15.439 -10.814 1.00 83.06 133 LEU A C 1
ATOM 979 O O . LEU A 1 133 ? 13.529 16.355 -11.549 1.00 83.06 133 LEU A O 1
ATOM 983 N N . VAL A 1 134 ? 11.894 15.121 -10.611 1.00 81.25 134 VAL A N 1
ATOM 984 C CA . VAL A 1 134 ? 10.773 15.887 -11.163 1.00 81.25 134 VAL A CA 1
ATOM 985 C C . VAL A 1 134 ? 10.681 17.209 -10.410 1.00 81.25 134 VAL A C 1
ATOM 987 O O . VAL A 1 134 ? 10.630 17.204 -9.181 1.00 81.25 134 VAL A O 1
ATOM 990 N N . GLN A 1 135 ? 10.702 18.348 -11.101 1.00 72.88 135 GLN A N 1
ATOM 991 C CA . GLN A 1 135 ? 10.594 19.670 -10.472 1.00 72.88 135 GLN A CA 1
ATOM 992 C C . GLN A 1 135 ? 9.208 20.292 -10.750 1.00 72.88 135 GLN A C 1
ATOM 994 O O . GLN A 1 135 ? 8.786 20.290 -11.904 1.00 72.88 135 GLN A O 1
ATOM 999 N N . PRO A 1 136 ? 8.502 20.835 -9.729 1.00 64.56 136 PRO A N 1
ATOM 1000 C CA . PRO A 1 136 ? 7.281 21.629 -9.931 1.00 64.56 136 PRO A CA 1
ATOM 1001 C C . PRO A 1 136 ? 7.530 22.849 -10.845 1.00 64.56 136 PRO A C 1
ATOM 1003 O O . PRO A 1 136 ? 8.644 23.368 -10.875 1.00 64.56 136 PRO A O 1
ATOM 1006 N N . PRO A 1 137 ? 6.491 23.369 -11.520 1.00 57.47 137 PRO A N 1
ATOM 1007 C CA . PRO A 1 137 ? 6.343 23.367 -12.973 1.00 57.47 137 PRO A CA 1
ATOM 1008 C C . PRO A 1 137 ? 7.306 24.301 -13.728 1.00 57.47 137 PRO A C 1
ATOM 1010 O O . PRO A 1 137 ? 7.439 25.485 -13.421 1.00 57.47 137 PRO A O 1
ATOM 1013 N N . ALA A 1 138 ? 7.882 23.765 -14.805 1.00 51.84 138 ALA A N 1
ATOM 1014 C CA . ALA A 1 138 ? 8.497 24.463 -15.938 1.00 51.84 138 ALA A CA 1
ATOM 1015 C C . ALA A 1 138 ? 8.171 23.639 -17.227 1.00 51.84 138 ALA A C 1
ATOM 1017 O O . ALA A 1 138 ? 7.454 22.645 -17.092 1.00 51.84 138 ALA A O 1
ATOM 1018 N N . PRO A 1 139 ? 8.568 24.027 -18.466 1.00 61.69 139 PRO A N 1
ATOM 1019 C CA . PRO A 1 139 ? 8.142 23.359 -19.718 1.00 61.69 139 PRO A CA 1
ATOM 1020 C C . PRO A 1 139 ? 8.427 21.845 -19.712 1.00 61.69 139 PRO A C 1
ATOM 1022 O O . PRO A 1 139 ? 9.187 21.409 -18.849 1.00 61.69 139 PRO A O 1
ATOM 1025 N N . PRO A 1 140 ? 7.860 21.043 -20.650 1.00 66.94 140 PRO A N 1
ATOM 1026 C CA . PRO A 1 140 ? 8.008 19.585 -20.655 1.00 66.94 140 PRO A CA 1
ATOM 1027 C C . PRO A 1 140 ? 9.441 19.178 -20.324 1.00 66.94 140 PRO A C 1
ATOM 1029 O O . PRO A 1 140 ? 10.378 19.476 -21.069 1.00 66.94 140 PRO A O 1
ATOM 1032 N N . THR A 1 141 ? 9.599 18.567 -19.152 1.00 77.12 141 THR A N 1
ATOM 1033 C CA . THR A 1 141 ? 10.912 18.181 -18.653 1.00 77.12 141 THR A CA 1
ATOM 1034 C C . THR A 1 141 ? 11.370 16.989 -19.472 1.00 77.12 141 THR A C 1
ATOM 1036 O O . THR A 1 141 ? 10.684 15.970 -19.542 1.00 77.12 141 THR A O 1
ATOM 1039 N N . ASN A 1 142 ? 12.524 17.114 -20.125 1.00 84.88 142 ASN A N 1
ATOM 1040 C CA . ASN A 1 142 ? 13.137 15.963 -20.763 1.00 84.88 142 ASN A CA 1
ATOM 1041 C C . ASN A 1 142 ? 13.806 15.096 -19.684 1.00 84.88 142 ASN A C 1
ATOM 1043 O O . ASN A 1 142 ? 14.780 15.516 -19.057 1.00 84.88 142 ASN A O 1
ATOM 1047 N N . TYR A 1 143 ? 13.287 13.883 -19.497 1.00 88.38 143 TYR A N 1
ATOM 1048 C CA . TYR A 1 143 ? 13.795 12.906 -18.538 1.00 88.38 143 TYR A CA 1
ATOM 1049 C C . TYR A 1 143 ? 14.869 11.966 -19.107 1.00 88.38 143 TYR A C 1
ATOM 1051 O O . TYR A 1 143 ? 15.425 11.187 -18.339 1.00 88.38 143 TYR A O 1
ATOM 1059 N N . ASP A 1 144 ? 15.211 12.039 -20.397 1.00 90.62 144 ASP A N 1
ATOM 1060 C CA . ASP A 1 144 ? 16.082 11.078 -21.093 1.00 90.62 144 ASP A CA 1
ATOM 1061 C C . ASP A 1 144 ? 17.439 10.874 -20.404 1.00 90.62 144 ASP A C 1
ATOM 1063 O O . ASP A 1 144 ? 17.850 9.737 -20.175 1.00 90.62 144 ASP A O 1
ATOM 1067 N N . ASP A 1 145 ? 18.135 11.954 -20.032 1.00 90.62 145 ASP A N 1
ATOM 1068 C CA . ASP A 1 145 ? 19.447 11.874 -19.369 1.00 90.62 145 ASP A CA 1
ATOM 1069 C C . ASP A 1 145 ? 19.341 11.269 -17.959 1.00 90.62 145 ASP A C 1
ATOM 1071 O O . ASP A 1 145 ? 20.133 10.404 -17.574 1.00 90.62 145 ASP A O 1
ATOM 1075 N N . ALA A 1 146 ? 18.321 11.673 -17.197 1.00 90.56 146 ALA A N 1
ATOM 1076 C CA . ALA A 1 146 ? 18.054 11.124 -15.872 1.00 90.56 146 ALA A CA 1
ATOM 1077 C C . ALA A 1 146 ? 17.702 9.631 -15.951 1.00 90.56 146 ALA A C 1
ATOM 1079 O O . ALA A 1 146 ? 18.262 8.821 -15.211 1.00 90.56 146 ALA A O 1
ATOM 1080 N N . VAL A 1 147 ? 16.829 9.260 -16.889 1.00 94.38 147 VAL A N 1
ATOM 1081 C CA . VAL A 1 147 ? 16.433 7.878 -17.169 1.00 94.38 147 VAL A CA 1
ATOM 1082 C C . VAL A 1 147 ? 17.632 7.057 -17.631 1.00 94.38 147 VAL A C 1
ATOM 1084 O O . VAL A 1 147 ? 17.820 5.951 -17.139 1.00 94.38 147 VAL A O 1
ATOM 1087 N N . ALA A 1 148 ? 18.495 7.579 -18.506 1.00 94.81 148 ALA A N 1
ATOM 1088 C CA . ALA A 1 148 ? 19.698 6.879 -18.952 1.00 94.81 148 ALA A CA 1
ATOM 1089 C C . ALA A 1 148 ? 20.662 6.586 -17.789 1.00 94.81 148 ALA A C 1
ATOM 1091 O O . ALA A 1 148 ? 21.154 5.462 -17.659 1.00 94.81 148 ALA A O 1
ATOM 1092 N N . LYS A 1 149 ? 20.886 7.563 -16.900 1.00 93.06 149 LYS A N 1
ATOM 1093 C CA . LYS A 1 149 ? 21.716 7.391 -15.695 1.00 93.06 149 LYS A CA 1
ATOM 1094 C C . LYS A 1 149 ? 21.101 6.397 -14.711 1.00 93.06 149 LYS A C 1
ATOM 1096 O O . LYS A 1 149 ? 21.810 5.527 -14.207 1.00 93.06 149 LYS A O 1
ATOM 1101 N N . LEU A 1 150 ? 19.794 6.494 -14.457 1.00 93.81 150 LEU A N 1
ATOM 1102 C CA . LEU A 1 150 ? 19.072 5.565 -13.583 1.00 93.81 150 LEU A CA 1
ATOM 1103 C C . LEU A 1 150 ? 19.069 4.147 -14.149 1.00 93.81 150 LEU A C 1
ATOM 1105 O O . LEU A 1 150 ? 19.323 3.208 -13.402 1.00 93.81 150 LEU A O 1
ATOM 1109 N N . ARG A 1 151 ? 18.855 3.990 -15.458 1.00 96.06 151 ARG A N 1
ATOM 1110 C CA . ARG A 1 151 ? 18.935 2.706 -16.160 1.00 96.06 151 ARG A CA 1
ATOM 1111 C C . ARG A 1 151 ? 20.305 2.068 -15.969 1.00 96.06 151 ARG A C 1
ATOM 1113 O O . ARG A 1 151 ? 20.377 0.917 -15.553 1.00 96.06 151 ARG A O 1
ATOM 1120 N N . ALA A 1 152 ? 21.385 2.816 -16.204 1.00 94.69 152 ALA A N 1
ATOM 1121 C CA . ALA A 1 152 ? 22.744 2.316 -16.002 1.00 94.69 152 ALA A CA 1
ATOM 1122 C C . ALA A 1 152 ? 23.006 1.921 -14.536 1.00 94.69 152 ALA A C 1
ATOM 1124 O O . ALA A 1 152 ? 23.572 0.860 -14.272 1.00 94.69 152 ALA A O 1
ATOM 1125 N N . ALA A 1 153 ? 22.554 2.736 -13.578 1.00 92.12 153 ALA A N 1
ATOM 1126 C CA . ALA A 1 153 ? 22.701 2.447 -12.154 1.00 92.12 153 ALA A CA 1
ATOM 1127 C C . ALA A 1 153 ? 21.901 1.206 -11.719 1.00 92.12 153 ALA A C 1
ATOM 1129 O O . ALA A 1 153 ? 22.434 0.347 -11.021 1.00 92.12 153 ALA A O 1
ATOM 1130 N N . ILE A 1 154 ? 20.644 1.073 -12.150 1.00 93.44 154 ILE A N 1
ATOM 1131 C CA . ILE A 1 154 ? 19.802 -0.089 -11.835 1.00 93.44 154 ILE A CA 1
ATOM 1132 C C . ILE A 1 154 ? 20.360 -1.348 -12.489 1.00 93.44 154 ILE A C 1
ATOM 1134 O O . ILE A 1 154 ? 20.425 -2.378 -11.824 1.00 93.44 154 ILE A O 1
ATOM 1138 N N . GLN A 1 155 ? 20.822 -1.272 -13.738 1.00 94.38 155 GLN A N 1
ATOM 1139 C CA . GLN A 1 155 ? 21.466 -2.399 -14.411 1.00 94.38 155 GLN A CA 1
ATOM 1140 C C . GLN A 1 155 ? 22.700 -2.875 -13.631 1.00 94.38 155 GLN A C 1
ATOM 1142 O O . GLN A 1 155 ? 22.828 -4.066 -13.344 1.00 94.38 155 GLN A O 1
ATOM 1147 N N . HIS A 1 156 ? 23.557 -1.945 -13.200 1.00 92.00 156 HIS A N 1
ATOM 1148 C CA . HIS A 1 156 ? 24.707 -2.265 -12.357 1.00 92.00 156 HIS A CA 1
ATOM 1149 C C . HIS A 1 156 ? 24.288 -2.945 -11.043 1.00 92.00 156 HIS A C 1
ATOM 1151 O O . HIS A 1 156 ? 24.862 -3.958 -10.653 1.00 92.00 156 HIS A O 1
ATOM 1157 N N . GLU A 1 157 ? 23.255 -2.436 -10.371 1.00 91.00 157 GLU A N 1
ATOM 1158 C CA . GLU A 1 157 ? 22.720 -3.019 -9.135 1.00 91.00 157 GLU A CA 1
ATOM 1159 C C . GLU A 1 157 ? 22.129 -4.422 -9.346 1.00 91.00 157 GLU A C 1
ATOM 1161 O O . GLU A 1 157 ? 22.361 -5.322 -8.5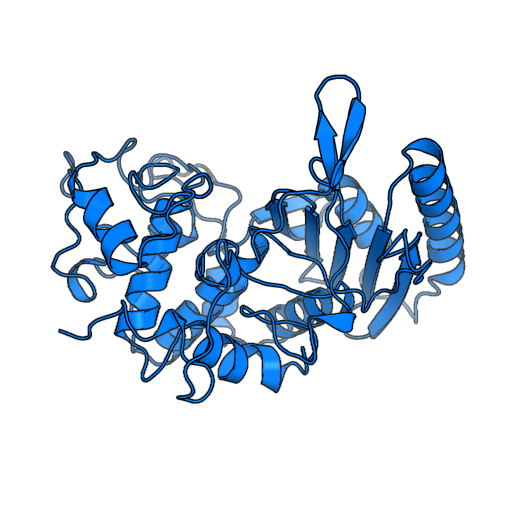34 1.00 91.00 157 GLU A O 1
ATOM 1166 N N . VAL A 1 158 ? 21.405 -4.634 -10.448 1.00 92.38 158 VAL A N 1
ATOM 1167 C CA . VAL A 1 158 ? 20.851 -5.936 -10.842 1.00 92.38 158 VAL A CA 1
ATOM 1168 C C . VAL A 1 158 ? 21.968 -6.958 -11.037 1.00 92.38 158 VAL A C 1
ATOM 1170 O O . VAL A 1 158 ? 21.871 -8.068 -10.510 1.00 92.38 158 VAL A O 1
ATOM 1173 N N . GLU A 1 159 ? 23.056 -6.577 -11.705 1.00 92.06 159 GLU A N 1
ATOM 1174 C CA . GLU A 1 159 ? 24.224 -7.433 -11.928 1.00 92.06 159 GLU A CA 1
ATOM 1175 C C . GLU A 1 159 ? 24.997 -7.709 -10.631 1.00 92.06 159 GLU A C 1
ATOM 1177 O O . GLU A 1 159 ? 25.180 -8.870 -10.252 1.00 92.06 159 GLU A O 1
ATOM 1182 N N . GLN A 1 160 ? 25.404 -6.659 -9.909 1.00 90.19 160 GLN A N 1
ATOM 1183 C CA . GLN A 1 160 ? 26.226 -6.773 -8.698 1.00 90.19 160 GLN A CA 1
ATOM 1184 C C . GLN A 1 160 ? 25.516 -7.554 -7.596 1.00 90.19 160 GLN A C 1
ATOM 1186 O O . GLN A 1 160 ? 26.102 -8.431 -6.958 1.00 90.19 160 GLN A O 1
ATOM 1191 N N . LYS A 1 161 ? 24.227 -7.271 -7.379 1.00 87.44 161 LYS A N 1
ATOM 1192 C CA . LYS A 1 161 ? 23.440 -7.955 -6.351 1.00 87.44 161 LYS A CA 1
ATOM 1193 C C . LYS A 1 161 ? 22.804 -9.238 -6.872 1.00 87.44 161 LYS A C 1
ATOM 1195 O O . LYS A 1 161 ? 22.245 -9.978 -6.064 1.00 87.44 161 LYS A O 1
ATOM 1200 N N . ARG A 1 162 ? 22.901 -9.558 -8.167 1.00 89.44 162 ARG A N 1
ATOM 1201 C CA . ARG A 1 162 ? 22.246 -10.723 -8.796 1.00 89.44 162 ARG A CA 1
ATOM 1202 C C . ARG A 1 162 ? 20.737 -10.725 -8.532 1.00 89.44 162 ARG A C 1
ATOM 1204 O O . ARG A 1 162 ? 20.175 -11.712 -8.033 1.00 89.44 162 ARG A O 1
ATOM 1211 N N . LEU A 1 163 ? 20.104 -9.579 -8.767 1.00 91.00 163 LEU A N 1
ATOM 1212 C CA . LEU A 1 163 ? 18.665 -9.403 -8.576 1.00 91.00 163 LEU A CA 1
ATOM 1213 C C . LEU A 1 163 ? 17.931 -10.126 -9.715 1.00 91.00 163 LEU A C 1
ATOM 1215 O O . LEU A 1 163 ? 18.383 -10.035 -10.853 1.00 91.00 163 LEU A O 1
ATOM 1219 N N . PRO A 1 164 ? 16.858 -10.891 -9.444 1.00 92.44 164 PRO A N 1
ATOM 1220 C CA . PRO A 1 164 ? 16.223 -11.701 -10.476 1.00 92.44 164 PRO A CA 1
ATOM 1221 C C . PRO A 1 164 ? 15.411 -10.821 -11.427 1.00 92.44 164 PRO A C 1
ATOM 1223 O O . PRO A 1 164 ? 15.665 -10.853 -12.624 1.00 92.44 164 PRO A O 1
ATOM 1226 N N . ALA A 1 165 ? 14.506 -9.998 -10.890 1.00 95.19 165 ALA A N 1
ATOM 1227 C CA . ALA A 1 165 ? 13.738 -9.010 -11.632 1.00 95.19 165 ALA A CA 1
ATOM 1228 C C . ALA A 1 165 ? 13.487 -7.742 -10.806 1.00 95.19 165 ALA A C 1
ATOM 1230 O O . ALA A 1 165 ? 13.118 -7.826 -9.632 1.00 95.19 165 ALA A O 1
ATOM 1231 N N . ILE A 1 166 ? 13.609 -6.577 -11.439 1.00 96.44 166 ILE A N 1
ATOM 1232 C CA . ILE A 1 166 ? 13.161 -5.280 -10.914 1.00 96.44 166 ILE A CA 1
ATOM 1233 C C . ILE A 1 166 ? 12.272 -4.610 -11.949 1.00 96.44 166 ILE A C 1
ATOM 1235 O O . ILE A 1 166 ? 12.609 -4.616 -13.124 1.00 96.44 166 ILE A O 1
ATOM 1239 N N . SER A 1 167 ? 11.193 -3.985 -11.498 1.00 97.88 167 SER A N 1
ATOM 1240 C CA . SER A 1 167 ? 10.329 -3.142 -12.319 1.00 97.88 167 SER A CA 1
ATOM 1241 C C . SER A 1 167 ? 10.179 -1.764 -11.705 1.00 97.88 167 SER A C 1
ATOM 1243 O O . SER A 1 167 ? 10.102 -1.627 -10.480 1.00 97.88 167 SER A O 1
ATOM 1245 N N . ILE A 1 168 ? 10.138 -0.747 -12.560 1.00 97.75 168 ILE A N 1
ATOM 1246 C CA . ILE A 1 168 ? 9.990 0.648 -12.163 1.00 97.75 168 ILE A CA 1
ATOM 1247 C C . ILE A 1 168 ? 8.984 1.368 -13.057 1.00 97.75 168 ILE A C 1
ATOM 1249 O O . ILE A 1 168 ? 8.887 1.111 -14.256 1.00 97.75 168 ILE A O 1
ATOM 1253 N N . SER A 1 169 ? 8.229 2.286 -12.465 1.00 97.19 169 SER A N 1
ATOM 1254 C CA . SER A 1 169 ? 7.438 3.278 -13.190 1.00 97.19 169 SER A CA 1
ATOM 1255 C C . SER A 1 169 ? 7.582 4.639 -12.513 1.00 97.19 169 SER A C 1
ATOM 1257 O O . SER A 1 169 ? 7.534 4.725 -11.285 1.00 97.19 169 SER A O 1
ATOM 1259 N N . LEU A 1 170 ? 7.786 5.679 -13.320 1.00 94.81 170 LEU A N 1
ATOM 1260 C CA . LEU A 1 170 ? 7.871 7.082 -12.928 1.00 94.81 170 LEU A CA 1
ATOM 1261 C C . LEU A 1 170 ? 6.800 7.864 -13.690 1.00 94.81 170 LEU A C 1
ATOM 1263 O O . LEU A 1 170 ? 6.729 7.819 -14.922 1.00 94.81 170 LEU A O 1
ATOM 1267 N N . VAL A 1 171 ? 5.999 8.599 -12.933 1.00 92.25 171 VAL A N 1
ATOM 1268 C CA . VAL A 1 171 ? 4.992 9.527 -13.436 1.00 92.25 171 VAL A CA 1
ATOM 1269 C C . VAL A 1 171 ? 5.406 10.941 -13.073 1.00 92.25 171 VAL A C 1
ATOM 1271 O O . VAL A 1 171 ? 5.797 11.190 -11.934 1.00 92.25 171 VAL A O 1
ATOM 1274 N N . ASP A 1 172 ? 5.284 11.840 -14.042 1.00 90.75 172 ASP A N 1
ATOM 1275 C CA . ASP A 1 172 ? 5.276 13.286 -13.849 1.00 90.75 172 ASP A CA 1
ATOM 1276 C C . ASP A 1 172 ? 3.838 13.771 -14.079 1.00 90.75 172 ASP A C 1
ATOM 1278 O O . ASP A 1 172 ? 3.282 13.588 -15.166 1.00 90.75 172 ASP A O 1
ATOM 1282 N N . ASP A 1 173 ? 3.215 14.293 -13.023 1.00 85.62 173 ASP A N 1
ATOM 1283 C CA . ASP A 1 173 ? 1.782 14.591 -12.936 1.00 85.62 173 ASP A CA 1
ATOM 1284 C C . ASP A 1 173 ? 0.863 13.411 -13.329 1.00 85.62 173 ASP A C 1
ATOM 1286 O O . ASP A 1 173 ? 0.565 12.524 -12.525 1.00 85.62 173 ASP A O 1
ATOM 1290 N N . GLN A 1 174 ? 0.404 13.390 -14.578 1.00 86.44 174 GLN A N 1
ATOM 1291 C CA . GLN A 1 174 ? -0.499 12.375 -15.130 1.00 86.44 174 GLN A CA 1
ATOM 1292 C C . GLN A 1 174 ? 0.135 11.614 -16.303 1.00 86.44 174 GLN A C 1
ATOM 1294 O O . GLN A 1 174 ? -0.509 10.760 -16.914 1.00 86.44 174 GLN A O 1
ATOM 1299 N N . CYS A 1 175 ? 1.401 11.900 -16.618 1.00 88.19 175 CYS A N 1
ATOM 1300 C CA . CYS A 1 175 ? 2.134 11.293 -17.720 1.00 88.19 175 CYS A CA 1
ATOM 1301 C C . CYS A 1 175 ? 3.139 10.265 -17.194 1.00 88.19 175 CYS A C 1
ATOM 1303 O O . CYS A 1 175 ? 4.035 10.594 -16.418 1.00 88.19 175 CYS A O 1
ATOM 1305 N N . VAL A 1 176 ? 3.042 9.019 -17.664 1.00 92.44 176 VAL A N 1
ATOM 1306 C CA . VAL A 1 176 ? 4.113 8.033 -17.466 1.00 92.44 176 VAL A CA 1
ATOM 1307 C C . VAL A 1 176 ? 5.305 8.462 -18.317 1.00 92.44 176 VAL A C 1
ATOM 1309 O O . VAL A 1 176 ? 5.252 8.383 -19.542 1.00 92.44 176 VAL A O 1
ATOM 1312 N N . VAL A 1 177 ? 6.374 8.924 -17.670 1.00 93.06 177 VAL A N 1
ATOM 1313 C CA . VAL A 1 177 ? 7.593 9.396 -18.351 1.00 93.06 177 VAL A CA 1
ATOM 1314 C C . VAL A 1 177 ? 8.655 8.306 -18.455 1.00 93.06 177 VAL A C 1
ATOM 1316 O O . VAL A 1 177 ? 9.549 8.393 -19.291 1.00 93.06 177 VAL A O 1
ATOM 1319 N N . TRP A 1 178 ? 8.554 7.258 -17.633 1.00 95.88 178 TRP A N 1
ATOM 1320 C CA . TRP A 1 178 ? 9.411 6.083 -17.734 1.00 95.88 178 TRP A CA 1
ATOM 1321 C C . TRP A 1 178 ? 8.758 4.854 -17.099 1.00 95.88 178 TRP A C 1
ATOM 1323 O O . TRP A 1 178 ? 8.256 4.919 -15.980 1.00 95.88 178 TRP A O 1
ATOM 1333 N N . ALA A 1 179 ? 8.791 3.725 -17.803 1.00 97.44 179 ALA A N 1
ATOM 1334 C CA . ALA A 1 179 ? 8.342 2.430 -17.313 1.00 97.44 179 ALA A CA 1
ATOM 1335 C C . ALA A 1 179 ? 9.240 1.342 -17.914 1.00 97.44 179 ALA A C 1
ATOM 1337 O O . ALA A 1 179 ? 9.345 1.228 -19.134 1.00 97.44 179 ALA A O 1
ATOM 1338 N N . GLU A 1 180 ? 9.928 0.571 -17.073 1.00 98.00 180 GLU A N 1
ATOM 1339 C CA . GLU A 1 180 ? 10.913 -0.415 -17.529 1.00 98.00 180 GLU A CA 1
ATOM 1340 C C . GLU A 1 180 ? 11.054 -1.571 -16.534 1.00 98.00 180 GLU A C 1
ATOM 1342 O O . GLU A 1 180 ? 10.778 -1.425 -15.340 1.00 98.00 180 GLU A O 1
ATOM 1347 N N . GLY A 1 181 ? 11.480 -2.729 -17.039 1.00 97.69 181 GLY A N 1
ATOM 1348 C CA . GLY A 1 181 ? 11.857 -3.883 -16.234 1.00 97.69 181 GLY A CA 1
ATOM 1349 C C . GLY A 1 181 ? 13.286 -4.324 -16.538 1.00 97.69 181 GLY A C 1
ATOM 1350 O O . GLY A 1 181 ? 13.792 -4.134 -17.640 1.00 97.69 181 GLY A O 1
ATOM 1351 N N . PHE A 1 182 ? 13.934 -4.908 -15.537 1.00 97.12 182 PHE A N 1
ATOM 1352 C CA . PHE A 1 182 ? 15.326 -5.339 -15.557 1.00 97.12 182 PHE A CA 1
ATOM 1353 C C . PHE A 1 182 ? 15.426 -6.771 -15.045 1.00 97.12 182 PHE A C 1
ATOM 1355 O O . PHE A 1 182 ? 14.789 -7.117 -14.049 1.00 97.12 182 PHE A O 1
ATOM 1362 N N . GLY A 1 183 ? 16.262 -7.589 -15.682 1.00 95.00 183 GLY A N 1
ATOM 1363 C CA . GLY A 1 183 ? 16.389 -9.010 -15.359 1.00 95.00 183 GLY A CA 1
ATOM 1364 C C . GLY A 1 183 ? 15.257 -9.858 -15.952 1.00 95.00 183 GLY A C 1
ATOM 1365 O O . GLY A 1 183 ? 14.688 -9.518 -16.987 1.00 95.00 183 GLY A O 1
ATOM 1366 N N . HIS A 1 184 ? 14.944 -10.980 -15.306 1.00 93.62 184 HIS A N 1
ATOM 1367 C CA . HIS A 1 184 ? 13.988 -11.975 -15.788 1.00 93.62 184 HIS A CA 1
ATOM 1368 C C . HIS A 1 184 ? 12.941 -12.292 -14.719 1.00 93.62 184 HIS A C 1
ATOM 1370 O O . HIS A 1 184 ? 13.286 -12.713 -13.610 1.00 93.62 184 HIS A O 1
ATOM 1376 N N . GLN A 1 185 ? 11.658 -12.126 -15.056 1.00 90.62 185 GLN A N 1
ATOM 1377 C CA . GLN A 1 185 ? 10.550 -12.469 -14.155 1.00 90.62 185 GLN A CA 1
ATOM 1378 C C . GLN A 1 185 ? 10.517 -13.971 -13.835 1.00 90.62 185 GLN A C 1
ATOM 1380 O O . GLN A 1 185 ? 10.166 -14.366 -12.724 1.00 90.62 185 GLN A O 1
ATOM 1385 N N . ASP A 1 186 ? 10.948 -14.784 -14.802 1.00 85.00 186 ASP A N 1
ATOM 1386 C CA . ASP A 1 186 ? 11.127 -16.226 -14.701 1.00 85.00 186 ASP A CA 1
ATOM 1387 C C . ASP A 1 186 ? 12.504 -16.572 -15.277 1.00 85.00 186 ASP A C 1
ATOM 1389 O O . ASP A 1 186 ? 12.745 -16.482 -16.485 1.00 85.00 186 ASP A O 1
ATOM 1393 N N . ALA A 1 187 ? 13.429 -16.948 -14.394 1.00 74.44 187 ALA A N 1
ATOM 1394 C CA . ALA A 1 187 ? 14.792 -17.288 -14.781 1.00 74.44 187 ALA A CA 1
ATOM 1395 C C . ALA A 1 187 ? 14.883 -18.641 -15.505 1.00 74.44 187 ALA A C 1
ATOM 1397 O O . ALA A 1 187 ? 15.790 -18.826 -16.313 1.00 74.44 187 ALA A O 1
ATOM 1398 N N . ALA A 1 188 ? 13.966 -19.581 -15.256 1.00 78.38 188 ALA A N 1
ATOM 1399 C CA . ALA A 1 188 ? 13.962 -20.874 -15.937 1.00 78.38 188 ALA A CA 1
ATOM 1400 C C . ALA A 1 188 ? 13.495 -20.724 -17.391 1.00 78.38 188 ALA A C 1
ATOM 1402 O O . ALA A 1 188 ? 14.070 -21.326 -18.295 1.00 78.38 188 ALA A O 1
ATOM 1403 N N . ARG A 1 189 ? 12.493 -19.868 -17.622 1.00 82.94 189 ARG A N 1
ATOM 1404 C CA . ARG A 1 189 ? 11.951 -19.565 -18.956 1.00 82.94 189 ARG A CA 1
ATOM 1405 C C . ARG A 1 189 ? 12.655 -18.409 -19.668 1.00 82.94 189 ARG A C 1
ATOM 1407 O O . ARG A 1 189 ? 12.290 -18.101 -20.798 1.00 82.94 189 ARG A O 1
ATOM 1414 N N . GLN A 1 190 ? 13.629 -17.763 -19.017 1.00 86.50 190 GLN A N 1
ATOM 1415 C CA . GLN A 1 190 ? 14.316 -16.561 -19.517 1.00 86.50 190 GLN A CA 1
ATOM 1416 C C . GLN A 1 190 ? 13.328 -15.471 -19.972 1.00 86.50 190 GLN A C 1
ATOM 1418 O O . GLN A 1 190 ? 13.566 -14.753 -20.939 1.00 86.50 190 GLN A O 1
ATOM 1423 N N . THR A 1 191 ? 12.189 -15.345 -19.286 1.00 92.19 191 THR A N 1
ATOM 1424 C CA . THR A 1 191 ? 11.189 -14.329 -19.628 1.00 92.19 191 THR A CA 1
ATOM 1425 C C . THR A 1 191 ? 11.646 -12.980 -19.074 1.00 92.19 191 THR A C 1
ATOM 1427 O O . THR A 1 191 ? 11.815 -12.878 -17.854 1.00 92.19 191 THR A O 1
ATOM 1430 N N . PRO A 1 192 ? 11.873 -11.953 -19.915 1.00 95.25 192 PRO A N 1
ATOM 1431 C CA . PRO A 1 192 ? 12.359 -10.660 -19.450 1.00 95.25 192 PRO A CA 1
ATOM 1432 C C . PRO A 1 192 ? 11.331 -9.992 -18.535 1.00 95.25 192 PRO A C 1
ATOM 1434 O O . PRO A 1 192 ? 10.123 -10.116 -18.739 1.00 95.25 192 PRO A O 1
ATOM 1437 N N . ALA A 1 193 ? 11.817 -9.290 -17.516 1.00 97.06 193 ALA A N 1
ATOM 1438 C CA . ALA A 1 193 ? 10.967 -8.442 -16.695 1.00 97.06 193 ALA A CA 1
ATOM 1439 C C . ALA A 1 193 ? 10.562 -7.181 -17.473 1.00 97.06 193 ALA A C 1
ATOM 1441 O O . ALA A 1 193 ? 11.343 -6.636 -18.250 1.00 97.06 193 ALA A O 1
ATOM 1442 N N . THR A 1 194 ? 9.354 -6.687 -17.226 1.00 97.19 194 THR A N 1
ATOM 1443 C CA . THR A 1 194 ? 8.839 -5.421 -17.772 1.00 97.19 194 THR A CA 1
ATOM 1444 C C . THR A 1 194 ? 8.138 -4.650 -16.662 1.00 97.19 194 THR A C 1
ATOM 1446 O O . THR A 1 194 ? 7.796 -5.243 -15.646 1.00 97.19 194 THR A O 1
ATOM 1449 N N . ALA A 1 195 ? 7.820 -3.368 -16.864 1.00 96.81 195 ALA A N 1
ATOM 1450 C CA . ALA A 1 195 ? 7.008 -2.618 -15.899 1.00 96.81 195 ALA A CA 1
ATOM 1451 C C . ALA A 1 195 ? 5.636 -3.258 -15.602 1.00 96.81 195 ALA A C 1
ATOM 1453 O O . ALA A 1 195 ? 5.048 -2.976 -14.558 1.00 96.81 195 ALA A O 1
ATOM 1454 N N . GLU A 1 196 ? 5.178 -4.139 -16.499 1.00 96.38 196 GLU A N 1
ATOM 1455 C CA . GLU A 1 196 ? 3.929 -4.893 -16.428 1.00 96.38 196 GLU A CA 1
ATOM 1456 C C . GLU A 1 196 ? 4.110 -6.334 -15.914 1.00 96.38 196 GLU A C 1
ATOM 1458 O O . GLU A 1 196 ? 3.174 -7.135 -15.955 1.00 96.38 196 GLU A O 1
ATOM 1463 N N . THR A 1 197 ? 5.309 -6.695 -15.447 1.00 96.56 197 THR A N 1
ATOM 1464 C CA . THR A 1 197 ? 5.524 -7.929 -14.686 1.00 96.56 197 THR A CA 1
ATOM 1465 C C . THR A 1 197 ? 4.759 -7.835 -13.369 1.00 96.56 197 THR A C 1
ATOM 1467 O O . THR A 1 197 ? 4.833 -6.823 -12.666 1.00 96.56 197 THR A O 1
ATOM 1470 N N . VAL A 1 198 ? 4.039 -8.899 -13.020 1.00 95.50 198 VAL A N 1
ATOM 1471 C CA . VAL A 1 198 ? 3.250 -8.955 -11.791 1.00 95.50 198 VAL A CA 1
ATOM 1472 C C . VAL A 1 198 ? 4.128 -9.428 -10.640 1.00 95.50 198 VAL A C 1
ATOM 1474 O O . VAL A 1 198 ? 4.834 -10.433 -10.737 1.00 95.50 198 VAL A O 1
ATOM 1477 N N . TYR A 1 199 ? 4.032 -8.742 -9.505 1.00 93.69 199 TYR A N 1
ATOM 1478 C CA . TYR A 1 199 ? 4.636 -9.165 -8.249 1.00 93.69 199 TYR A CA 1
ATOM 1479 C C . TYR A 1 199 ? 3.597 -9.125 -7.131 1.00 93.69 199 TYR A C 1
ATOM 1481 O O . TYR A 1 199 ? 2.648 -8.342 -7.166 1.00 93.69 199 TYR A O 1
ATOM 1489 N N . ARG A 1 200 ? 3.837 -9.899 -6.069 1.00 90.94 200 ARG A N 1
ATOM 1490 C CA . ARG A 1 200 ? 3.218 -9.625 -4.765 1.00 90.94 200 ARG A CA 1
ATOM 1491 C C . ARG A 1 200 ? 3.663 -8.243 -4.292 1.00 90.94 200 ARG A C 1
ATOM 1493 O O . ARG A 1 200 ? 4.864 -7.968 -4.300 1.00 90.94 200 ARG A O 1
ATOM 1500 N N . VAL A 1 201 ? 2.740 -7.390 -3.849 1.00 92.31 201 VAL A N 1
ATOM 1501 C CA . VAL A 1 201 ? 3.089 -6.037 -3.364 1.00 92.31 201 VAL A CA 1
ATOM 1502 C C . VAL A 1 201 ? 3.205 -5.939 -1.848 1.00 92.31 201 VAL A C 1
ATOM 1504 O O . VAL A 1 201 ? 3.565 -4.892 -1.310 1.00 92.31 201 VAL A O 1
ATOM 1507 N N . GLY A 1 202 ? 2.888 -7.011 -1.124 1.00 90.69 202 GLY A N 1
ATOM 1508 C CA . GLY A 1 202 ? 2.906 -7.021 0.330 1.00 90.69 202 GLY A CA 1
ATOM 1509 C C . GLY A 1 202 ? 2.016 -5.954 0.946 1.00 90.69 202 GLY A C 1
ATOM 1510 O O . GLY A 1 202 ? 0.892 -5.735 0.502 1.00 90.69 202 GLY A O 1
ATOM 1511 N N . SER A 1 203 ? 2.510 -5.272 1.977 1.00 93.75 203 SER A N 1
ATOM 1512 C CA . SER A 1 203 ? 1.705 -4.330 2.759 1.00 93.75 203 SER A CA 1
ATOM 1513 C C . SER A 1 203 ? 1.138 -3.135 1.985 1.00 93.75 203 SER A C 1
ATOM 1515 O O . SER A 1 203 ? 0.276 -2.460 2.531 1.00 93.75 203 SER A O 1
ATOM 1517 N N . VAL A 1 204 ? 1.552 -2.880 0.739 1.00 95.25 204 VAL A N 1
ATOM 1518 C CA . VAL A 1 204 ? 0.851 -1.930 -0.152 1.00 95.25 204 VAL A CA 1
ATOM 1519 C C . VAL A 1 204 ? -0.623 -2.320 -0.344 1.00 95.25 204 VAL A C 1
ATOM 1521 O O . VAL A 1 204 ? -1.458 -1.439 -0.505 1.00 95.25 204 VAL A O 1
ATOM 1524 N N . SER A 1 205 ? -0.964 -3.606 -0.207 1.00 94.12 205 SER A N 1
ATOM 1525 C CA . SER A 1 205 ? -2.346 -4.118 -0.222 1.00 94.12 205 SER A CA 1
ATOM 1526 C C . SER A 1 205 ? -3.286 -3.374 0.733 1.00 94.12 205 SER A C 1
ATOM 1528 O O . SER A 1 205 ? -4.457 -3.189 0.419 1.00 94.12 205 SER A O 1
ATOM 1530 N N . LYS A 1 206 ? -2.772 -2.903 1.879 1.00 95.38 206 LYS A N 1
ATOM 1531 C CA . LYS A 1 206 ? -3.558 -2.189 2.897 1.00 95.38 206 LYS A CA 1
ATOM 1532 C C . LYS A 1 206 ? -4.226 -0.941 2.342 1.00 95.38 206 LYS A C 1
ATOM 1534 O O . LYS A 1 206 ? -5.362 -0.664 2.689 1.00 95.38 206 LYS A O 1
ATOM 1539 N N . LEU A 1 207 ? -3.550 -0.252 1.422 1.00 95.75 207 LEU A N 1
ATOM 1540 C CA . LEU A 1 207 ? -4.072 0.959 0.801 1.00 95.75 207 LEU A CA 1
ATOM 1541 C C . LEU A 1 207 ? -5.392 0.703 0.071 1.00 95.75 207 LEU A C 1
ATOM 1543 O O . LEU A 1 207 ? -6.278 1.543 0.111 1.00 95.75 207 LEU A O 1
ATOM 1547 N N . PHE A 1 208 ? -5.543 -0.457 -0.566 1.00 96.38 208 PHE A N 1
ATOM 1548 C CA . PHE A 1 208 ? -6.758 -0.805 -1.302 1.00 96.38 208 PHE A CA 1
ATOM 1549 C C . PHE A 1 208 ? -7.916 -1.092 -0.348 1.00 96.38 208 PHE A C 1
ATOM 1551 O O . PHE A 1 208 ? -9.021 -0.605 -0.566 1.00 96.38 208 PHE A O 1
ATOM 1558 N N . THR A 1 209 ? -7.644 -1.811 0.744 1.00 95.31 209 THR A N 1
ATOM 1559 C CA . THR A 1 209 ? -8.609 -2.024 1.831 1.00 95.31 209 THR A CA 1
ATOM 1560 C C . THR A 1 209 ? -9.029 -0.699 2.460 1.00 95.31 209 THR A C 1
ATOM 1562 O O . THR A 1 209 ? -10.218 -0.442 2.623 1.00 95.31 209 THR A O 1
ATOM 1565 N N . ASP A 1 210 ? -8.061 0.160 2.776 1.00 96.88 210 ASP A N 1
ATOM 1566 C CA . ASP A 1 210 ? -8.306 1.438 3.432 1.00 96.88 210 ASP A CA 1
ATOM 1567 C C . ASP A 1 210 ? -9.106 2.384 2.523 1.00 96.88 210 ASP A C 1
ATOM 1569 O O . ASP A 1 210 ? -10.049 3.021 2.986 1.00 96.88 210 ASP A O 1
ATOM 1573 N N . ILE A 1 211 ? -8.802 2.431 1.220 1.00 97.38 211 ILE A N 1
ATOM 1574 C CA . ILE A 1 211 ? -9.581 3.202 0.238 1.00 97.38 211 ILE A CA 1
ATOM 1575 C C . ILE A 1 211 ? -11.002 2.643 0.111 1.00 97.38 211 ILE A C 1
ATOM 1577 O O . ILE A 1 211 ? -11.946 3.426 0.107 1.00 97.38 211 ILE A O 1
ATOM 1581 N N . ALA A 1 212 ? -11.183 1.320 0.056 1.00 96.69 212 ALA A N 1
ATOM 1582 C CA . ALA A 1 212 ? -12.515 0.715 -0.007 1.00 96.69 212 ALA A CA 1
ATOM 1583 C C . ALA A 1 212 ? -13.357 1.037 1.244 1.00 96.69 212 ALA A C 1
ATOM 1585 O O . ALA A 1 212 ? -14.541 1.350 1.128 1.00 96.69 212 ALA A O 1
ATOM 1586 N N . VAL A 1 213 ? -12.744 1.043 2.433 1.00 97.62 213 VAL A N 1
ATOM 1587 C CA . VAL A 1 213 ? -13.392 1.511 3.669 1.00 97.62 213 VAL A CA 1
ATOM 1588 C C . VAL A 1 213 ? -13.761 2.988 3.568 1.00 97.62 213 VAL A C 1
ATOM 1590 O O . VAL A 1 213 ? -14.893 3.350 3.877 1.00 97.62 213 VAL A O 1
ATOM 1593 N N . LEU A 1 214 ? -12.854 3.843 3.092 1.00 98.19 214 LEU A N 1
ATOM 1594 C CA . LEU A 1 214 ? -13.131 5.272 2.925 1.00 98.19 214 LEU A CA 1
ATOM 1595 C C . LEU A 1 214 ? -14.238 5.543 1.896 1.00 98.19 214 LEU A C 1
ATOM 1597 O O . LEU A 1 214 ? -15.022 6.462 2.099 1.00 98.19 214 LEU A O 1
ATOM 1601 N N . GLN A 1 215 ? -14.373 4.724 0.850 1.00 97.62 215 GLN A N 1
ATOM 1602 C CA . GLN A 1 215 ? -15.499 4.804 -0.087 1.00 97.62 215 GLN A CA 1
ATOM 1603 C C . GLN A 1 215 ? -16.838 4.489 0.601 1.00 97.62 215 GLN A C 1
ATOM 1605 O O . GLN A 1 215 ? -17.842 5.135 0.311 1.00 97.62 215 GLN A O 1
ATOM 1610 N N . LEU A 1 216 ? -16.875 3.538 1.543 1.00 97.38 216 LEU A N 1
ATOM 1611 C CA . LEU A 1 216 ? -18.077 3.278 2.347 1.00 97.38 216 LEU A CA 1
ATOM 1612 C C . LEU A 1 216 ? -18.352 4.393 3.367 1.00 97.38 216 LEU A C 1
ATOM 1614 O O . LEU A 1 216 ? -19.515 4.684 3.647 1.00 97.38 216 LEU A O 1
ATOM 1618 N N . VAL A 1 217 ? -17.308 5.044 3.890 1.00 98.31 217 VAL A N 1
ATOM 1619 C CA . VAL A 1 217 ? -17.447 6.248 4.729 1.00 98.31 217 VAL A CA 1
ATOM 1620 C C . VAL A 1 217 ? -18.051 7.396 3.922 1.00 98.31 217 VAL A C 1
ATOM 1622 O O . VAL A 1 217 ? -18.986 8.041 4.385 1.00 98.31 217 VAL A O 1
ATOM 1625 N N . GLU A 1 218 ? -17.590 7.608 2.689 1.00 97.50 218 GLU A N 1
ATOM 1626 C CA . GLU A 1 218 ? -18.140 8.619 1.776 1.00 97.50 218 GLU A CA 1
ATOM 1627 C C . GLU A 1 218 ? -19.629 8.397 1.482 1.00 97.50 218 GLU A C 1
ATOM 1629 O O . GLU A 1 218 ? -20.406 9.344 1.382 1.00 97.50 218 GLU A O 1
ATOM 1634 N N . GLN A 1 219 ? -20.042 7.132 1.403 1.00 96.62 219 GLN A N 1
ATOM 1635 C CA . GLN A 1 219 ? -21.437 6.729 1.216 1.00 96.62 219 GLN A CA 1
ATOM 1636 C C . GLN A 1 219 ? -22.278 6.821 2.503 1.00 96.62 219 GLN A C 1
ATOM 1638 O O . GLN A 1 219 ? -23.465 6.498 2.475 1.00 96.62 219 GLN A O 1
ATOM 1643 N N . GLY A 1 220 ? -21.685 7.211 3.638 1.00 96.88 220 GLY A N 1
ATOM 1644 C CA . GLY A 1 220 ? -22.350 7.268 4.943 1.00 96.88 220 GLY A CA 1
ATOM 1645 C C . GLY A 1 220 ? -22.668 5.897 5.549 1.00 96.88 220 GLY A C 1
ATOM 1646 O O . GLY A 1 220 ? -23.502 5.803 6.447 1.00 96.88 220 GLY A O 1
ATOM 1647 N N . ARG A 1 221 ? -22.039 4.827 5.048 1.00 96.88 221 ARG A N 1
ATOM 1648 C CA . ARG A 1 221 ? -22.262 3.442 5.498 1.00 96.88 221 ARG A CA 1
ATOM 1649 C C . ARG A 1 221 ? -21.347 3.036 6.648 1.00 96.88 221 ARG A C 1
ATOM 1651 O O . ARG A 1 221 ? -21.716 2.193 7.456 1.00 96.88 221 ARG A O 1
ATOM 1658 N N . LEU A 1 222 ? -20.166 3.643 6.715 1.00 98.06 222 LEU A N 1
ATOM 1659 C CA . LEU A 1 222 ? -19.208 3.484 7.802 1.00 98.06 222 LEU A CA 1
ATOM 1660 C C . LEU A 1 222 ? -18.882 4.843 8.420 1.00 98.06 222 LEU A C 1
ATOM 1662 O O . LEU A 1 222 ? -18.890 5.870 7.749 1.00 98.06 222 LEU A O 1
ATOM 1666 N N . ASP A 1 223 ? -18.526 4.824 9.696 1.00 98.25 223 ASP A N 1
ATOM 1667 C CA . ASP A 1 223 ? -17.995 5.969 10.432 1.00 98.25 223 ASP A CA 1
ATOM 1668 C C . ASP A 1 223 ? -16.585 5.623 10.932 1.00 98.25 223 ASP A C 1
ATOM 1670 O O . ASP A 1 223 ? -16.376 4.595 11.585 1.00 98.25 223 ASP A O 1
ATOM 1674 N N . LEU A 1 224 ? -15.612 6.477 10.598 1.00 98.38 224 LEU A N 1
ATOM 1675 C CA . LEU A 1 224 ? -14.205 6.306 10.967 1.00 98.38 224 LEU A CA 1
ATOM 1676 C C . LEU A 1 224 ? -13.968 6.344 12.479 1.00 98.38 224 LEU A C 1
ATOM 1678 O O . LEU A 1 224 ? -12.992 5.748 12.947 1.00 98.38 224 LEU A O 1
ATOM 1682 N N . ASP A 1 225 ? -14.819 7.060 13.209 1.00 98.19 225 ASP A N 1
ATOM 1683 C CA . ASP A 1 225 ? -14.659 7.388 14.624 1.00 98.19 225 ASP A CA 1
ATOM 1684 C C . ASP A 1 225 ? -15.675 6.664 15.524 1.00 98.19 225 ASP A C 1
ATOM 1686 O O . ASP A 1 225 ? -15.559 6.714 16.751 1.00 98.19 225 ASP A O 1
ATOM 1690 N N . ALA A 1 226 ? -16.615 5.921 14.934 1.00 98.38 226 ALA A N 1
ATOM 1691 C CA . ALA A 1 226 ? -17.470 4.997 15.667 1.00 98.38 226 ALA A CA 1
ATOM 1692 C C . ALA A 1 226 ? -16.670 3.829 16.268 1.00 98.38 226 ALA A C 1
ATOM 1694 O O . ALA A 1 226 ? -15.633 3.399 15.750 1.00 98.38 226 ALA A O 1
ATOM 1695 N N . ASP A 1 227 ? -17.201 3.275 17.359 1.00 98.25 227 ASP A N 1
ATOM 1696 C CA . ASP A 1 227 ? -16.694 2.033 17.928 1.00 98.25 227 ASP A CA 1
ATOM 1697 C C . ASP A 1 227 ? -16.881 0.888 16.924 1.00 98.25 227 ASP A C 1
ATOM 1699 O O . ASP A 1 227 ? -18.003 0.607 16.496 1.00 98.25 227 ASP A O 1
ATOM 1703 N N . VAL A 1 228 ? -15.801 0.178 16.590 1.00 97.81 228 VAL A N 1
ATOM 1704 C CA . VAL A 1 228 ? -15.843 -0.995 15.698 1.00 97.81 228 VAL A CA 1
ATOM 1705 C C . VAL A 1 228 ? -16.875 -2.039 16.137 1.00 97.81 228 VAL A C 1
ATOM 1707 O O . VAL A 1 228 ? -17.427 -2.741 15.289 1.00 97.81 228 VAL A O 1
ATOM 1710 N N . ARG A 1 229 ? -17.198 -2.133 17.433 1.00 97.06 229 ARG A N 1
ATOM 1711 C CA . ARG A 1 229 ? -18.219 -3.060 17.949 1.00 97.06 229 ARG A CA 1
ATOM 1712 C C . ARG A 1 229 ? -19.616 -2.823 17.379 1.00 97.06 229 ARG A C 1
ATOM 1714 O O . ARG A 1 229 ? -20.434 -3.737 17.425 1.00 97.06 229 ARG A O 1
ATOM 1721 N N . GLN A 1 230 ? -19.886 -1.646 16.815 1.00 97.38 230 GLN A N 1
ATOM 1722 C CA . GLN A 1 230 ? -21.107 -1.390 16.053 1.00 97.38 230 GLN A CA 1
ATOM 1723 C C . GLN A 1 230 ? -21.233 -2.330 14.842 1.00 97.38 230 GLN A C 1
ATOM 1725 O O . GLN A 1 230 ? -22.330 -2.794 14.544 1.00 97.38 230 GLN A O 1
ATOM 1730 N N . TYR A 1 231 ? -20.113 -2.644 14.187 1.00 96.38 231 TYR A N 1
ATOM 1731 C CA . TYR A 1 231 ? -20.053 -3.500 12.997 1.00 96.38 231 TYR A CA 1
ATOM 1732 C C . TYR A 1 231 ? -19.647 -4.941 13.342 1.00 96.38 231 TYR A C 1
ATOM 1734 O O . TYR A 1 231 ? -20.073 -5.895 12.693 1.00 96.38 231 TYR A O 1
ATOM 1742 N N . LEU A 1 232 ? -18.843 -5.114 14.398 1.00 96.50 232 LEU A N 1
ATOM 1743 C CA . LEU A 1 232 ? -18.350 -6.405 14.886 1.00 96.50 232 LEU A CA 1
ATOM 1744 C C . LEU A 1 232 ? -18.671 -6.596 16.384 1.00 96.50 232 LEU A C 1
ATOM 1746 O O . LEU A 1 232 ? -17.769 -6.504 17.217 1.00 96.50 232 LEU A O 1
ATOM 1750 N N . PRO A 1 233 ? -19.923 -6.912 16.774 1.00 96.31 233 PRO A N 1
ATOM 1751 C CA . PRO A 1 233 ? -20.329 -6.966 18.189 1.00 96.31 233 PRO A CA 1
ATOM 1752 C C . PRO A 1 233 ? -19.574 -7.991 19.049 1.00 96.31 233 PRO A C 1
ATOM 1754 O O . PRO A 1 233 ? -19.488 -7.854 20.271 1.00 96.31 233 PRO A O 1
ATOM 1757 N N . GLN A 1 234 ? -19.030 -9.033 18.415 1.00 95.62 234 GLN A N 1
ATOM 1758 C CA . GLN A 1 234 ? -18.244 -10.071 19.085 1.00 95.62 234 GLN A CA 1
ATOM 1759 C C . GLN A 1 234 ? -16.767 -9.693 19.262 1.00 95.62 234 GLN A C 1
ATOM 1761 O O . GLN A 1 234 ? -16.054 -10.401 19.964 1.00 95.62 234 GLN A O 1
ATOM 1766 N N . PHE A 1 235 ? -16.292 -8.604 18.648 1.00 97.31 235 PHE A N 1
ATOM 1767 C CA . PHE A 1 235 ? -14.907 -8.157 18.770 1.00 97.31 235 PHE A CA 1
ATOM 1768 C C . PHE A 1 235 ? -14.696 -7.412 20.094 1.00 97.31 235 PHE A C 1
ATOM 1770 O O . PHE A 1 235 ? -15.124 -6.272 20.270 1.00 97.31 235 PHE A O 1
ATOM 1777 N N . GLN A 1 236 ? -14.066 -8.084 21.054 1.00 96.69 236 GLN A N 1
ATOM 1778 C CA . GLN A 1 236 ? -13.919 -7.645 22.441 1.00 96.69 236 GLN A CA 1
ATOM 1779 C C . GLN A 1 236 ? -12.540 -8.037 23.012 1.00 96.69 236 GLN A C 1
ATOM 1781 O O . GLN A 1 236 ? -12.469 -8.786 23.987 1.00 96.69 236 GLN A O 1
ATOM 1786 N N . PRO A 1 237 ? -11.426 -7.542 22.437 1.00 97.38 237 PRO A N 1
ATOM 1787 C CA . PRO A 1 237 ? -10.110 -7.713 23.047 1.00 97.38 237 PRO A CA 1
ATOM 1788 C C . PRO A 1 237 ? -10.068 -7.049 24.429 1.00 97.38 237 PRO A C 1
ATOM 1790 O O . PRO A 1 237 ? -10.765 -6.062 24.692 1.00 97.38 237 PRO A O 1
ATOM 1793 N N . GLN A 1 238 ? -9.201 -7.539 25.313 1.00 97.38 238 GLN A N 1
ATOM 1794 C CA . GLN A 1 238 ? -9.055 -6.972 26.651 1.00 97.38 238 GLN A CA 1
ATOM 1795 C C . GLN A 1 238 ? -8.488 -5.545 26.557 1.00 97.38 238 GLN A C 1
ATOM 1797 O O . GLN A 1 238 ? -7.334 -5.332 26.170 1.00 97.38 238 GLN A O 1
ATOM 1802 N N . SER A 1 239 ? -9.304 -4.558 26.932 1.00 93.62 239 SER A N 1
ATOM 1803 C CA . SER A 1 239 ? -8.973 -3.129 26.908 1.00 93.62 239 SER A CA 1
ATOM 1804 C C . SER A 1 239 ? -9.076 -2.551 28.324 1.00 93.62 239 SER A C 1
ATOM 1806 O O . SER A 1 239 ? -10.166 -2.157 28.741 1.00 93.62 239 SER A O 1
ATOM 1808 N N . PRO A 1 240 ? -7.967 -2.501 29.092 1.00 90.00 240 PRO A N 1
ATOM 1809 C CA . PRO A 1 240 ? -7.983 -2.026 30.479 1.00 90.00 240 PRO A CA 1
ATOM 1810 C C . PRO A 1 240 ? -8.522 -0.600 30.646 1.00 90.00 240 PRO A C 1
ATOM 1812 O O . PRO A 1 240 ? -9.095 -0.272 31.680 1.00 90.00 240 PRO A O 1
ATOM 1815 N N . ASP A 1 241 ? -8.346 0.247 29.629 1.00 91.00 241 ASP A N 1
ATOM 1816 C CA . ASP A 1 241 ? -8.791 1.642 29.636 1.00 91.00 241 ASP A CA 1
ATOM 1817 C C . ASP A 1 241 ? -10.258 1.826 29.207 1.00 91.00 241 ASP A C 1
ATOM 1819 O O . ASP A 1 241 ? -10.782 2.932 29.327 1.00 91.00 241 ASP A O 1
ATOM 1823 N N . GLY A 1 242 ? -10.911 0.796 28.651 1.00 90.75 242 GLY A N 1
ATOM 1824 C CA . GLY A 1 242 ? -12.292 0.876 28.155 1.00 90.75 242 GLY A CA 1
ATOM 1825 C C . GLY A 1 242 ? -12.511 1.836 26.976 1.00 90.75 242 GLY A C 1
ATOM 1826 O O . GLY A 1 242 ? -13.656 2.133 26.640 1.00 90.75 242 GLY A O 1
ATOM 1827 N N . ILE A 1 243 ? -11.438 2.333 26.351 1.00 94.75 243 ILE A N 1
ATOM 1828 C CA . ILE A 1 243 ? -11.521 3.248 25.206 1.00 94.75 243 ILE A CA 1
ATOM 1829 C C . ILE A 1 243 ? -12.067 2.490 23.986 1.00 94.75 243 ILE A C 1
ATOM 1831 O O . ILE A 1 243 ? -11.513 1.436 23.651 1.00 94.75 243 ILE A O 1
ATOM 1835 N N . PRO A 1 244 ? -13.105 3.022 23.310 1.00 96.25 244 PRO A N 1
ATOM 1836 C CA . PRO A 1 244 ? -13.587 2.491 22.041 1.00 96.25 244 PRO A CA 1
ATOM 1837 C C . PRO A 1 244 ? -12.474 2.410 20.998 1.00 96.25 244 PRO A C 1
ATOM 1839 O O . PRO A 1 244 ? -11.703 3.355 20.821 1.00 96.25 244 PRO A O 1
ATOM 1842 N N . LEU A 1 245 ? -12.407 1.282 20.298 1.00 98.19 245 LEU A N 1
ATOM 1843 C CA . LEU A 1 245 ? -11.510 1.122 19.160 1.00 98.19 245 LEU A CA 1
ATOM 1844 C C . LEU A 1 245 ? -12.222 1.633 17.908 1.00 98.19 245 LEU A C 1
ATOM 1846 O O . LEU A 1 245 ? -13.400 1.346 17.723 1.00 98.19 245 LEU A O 1
ATOM 1850 N N . THR A 1 246 ? -11.520 2.361 17.043 1.00 98.69 246 THR A N 1
ATOM 1851 C CA . THR A 1 246 ? -12.116 2.944 15.827 1.00 98.69 246 THR A CA 1
ATOM 1852 C C . THR A 1 246 ? -11.344 2.555 14.568 1.00 98.69 246 THR A C 1
ATOM 1854 O O . THR A 1 246 ? -10.164 2.181 14.631 1.00 98.69 246 THR A O 1
ATOM 1857 N N . LEU A 1 247 ? -11.986 2.662 13.399 1.00 98.62 247 LEU A N 1
ATOM 1858 C CA . LEU A 1 247 ? -11.323 2.444 12.108 1.00 98.62 247 LEU A CA 1
ATOM 1859 C C . LEU A 1 247 ? -10.156 3.423 11.925 1.00 98.62 247 LEU A C 1
ATOM 1861 O O . LEU A 1 247 ? -9.054 3.001 11.572 1.00 98.62 247 LEU A O 1
ATOM 1865 N N . ARG A 1 248 ? -10.338 4.704 12.286 1.00 98.50 248 ARG A N 1
ATOM 1866 C CA . ARG A 1 248 ? -9.281 5.728 12.225 1.00 98.50 248 ARG A CA 1
ATOM 1867 C C . ARG A 1 248 ? -8.038 5.317 13.007 1.00 98.50 248 ARG A C 1
ATOM 1869 O O . ARG A 1 248 ? -6.911 5.485 12.532 1.00 98.50 248 ARG A O 1
ATOM 1876 N N . GLN A 1 249 ? -8.215 4.771 14.207 1.00 98.25 249 GLN A N 1
ATOM 1877 C CA . GLN A 1 249 ? -7.103 4.298 15.030 1.00 98.25 249 GLN A CA 1
ATOM 1878 C C . GLN A 1 249 ? -6.407 3.089 14.401 1.00 98.25 249 GLN A C 1
ATOM 1880 O O . GLN A 1 249 ? -5.180 3.004 14.440 1.00 98.25 249 GLN A O 1
ATOM 1885 N N . MET A 1 250 ? -7.155 2.154 13.816 1.00 98.38 250 MET A N 1
ATOM 1886 C CA . MET A 1 250 ? -6.597 0.935 13.226 1.00 98.38 250 MET A CA 1
ATOM 1887 C C . MET A 1 250 ? -5.842 1.206 11.920 1.00 98.38 250 MET A C 1
ATOM 1889 O O . MET A 1 250 ? -4.682 0.803 11.805 1.00 98.38 250 MET A O 1
ATOM 1893 N N . MET A 1 251 ? -6.439 1.977 11.007 1.00 98.25 251 MET A N 1
ATOM 1894 C CA . MET A 1 251 ? -5.846 2.376 9.720 1.00 98.25 251 MET A CA 1
ATOM 1895 C C . MET A 1 251 ? -4.610 3.274 9.891 1.00 98.25 251 M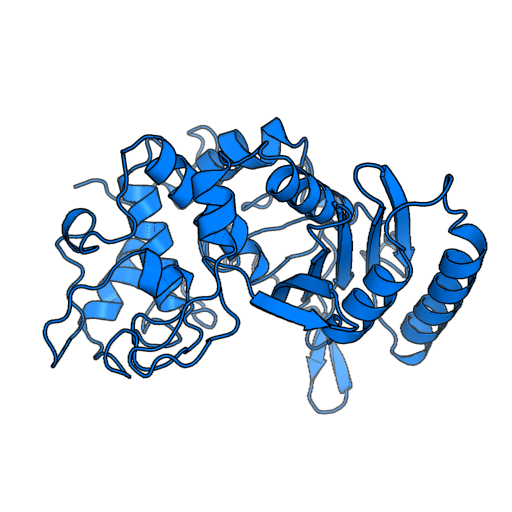ET A C 1
ATOM 1897 O O . MET A 1 251 ? -3.752 3.336 9.017 1.00 98.25 251 MET A O 1
ATOM 1901 N N . SER A 1 252 ? -4.481 3.959 11.034 1.00 97.69 252 SER A N 1
ATOM 1902 C CA . SER A 1 252 ? -3.294 4.762 11.377 1.00 97.69 252 SER A CA 1
ATOM 1903 C C . SER A 1 252 ? -2.333 4.083 12.357 1.00 97.69 252 SER A C 1
ATOM 1905 O O . SER A 1 252 ? -1.396 4.715 12.847 1.00 97.69 252 SER A O 1
ATOM 1907 N N . HIS A 1 253 ? -2.532 2.792 12.651 1.00 97.69 253 HIS A N 1
ATOM 1908 C CA . HIS A 1 253 ? -1.677 1.998 13.540 1.00 97.69 253 HIS A CA 1
ATOM 1909 C C . HIS A 1 253 ? -1.550 2.548 14.975 1.00 97.69 253 HIS A C 1
ATOM 1911 O O . HIS A 1 253 ? -0.485 2.484 15.593 1.00 97.69 253 HIS A O 1
ATOM 1917 N N . ARG A 1 254 ? -2.644 3.081 15.524 1.00 97.56 254 ARG A N 1
ATOM 1918 C CA . ARG A 1 254 ? -2.740 3.686 16.864 1.00 97.56 254 ARG A CA 1
ATOM 1919 C C . ARG A 1 254 ? -3.763 3.013 17.788 1.00 97.56 254 ARG A C 1
ATOM 1921 O O . ARG A 1 254 ? -3.990 3.507 18.884 1.00 97.56 254 ARG A O 1
ATOM 1928 N N . SER A 1 255 ? -4.360 1.887 17.400 1.00 97.69 255 SER A N 1
ATOM 1929 C CA . SER A 1 255 ? -5.386 1.197 18.207 1.00 97.69 255 SER A CA 1
ATOM 1930 C C . SER A 1 255 ? -4.853 0.471 19.449 1.00 97.69 255 SER A C 1
ATOM 1932 O O . SER A 1 255 ? -5.622 0.115 20.330 1.00 97.69 255 SER A O 1
ATOM 1934 N N . GLY A 1 256 ? -3.546 0.199 19.524 1.00 97.56 256 GLY A N 1
ATOM 1935 C CA . GLY A 1 256 ? -2.951 -0.563 20.630 1.00 97.56 256 GLY A CA 1
ATOM 1936 C C . GLY A 1 256 ? -3.011 -2.089 20.477 1.00 97.56 256 GLY A C 1
ATOM 1937 O O . GLY A 1 256 ? -2.258 -2.787 21.166 1.00 97.56 256 GLY A O 1
ATOM 1938 N N . LEU A 1 257 ? -3.802 -2.608 19.527 1.00 97.56 257 LEU A N 1
ATOM 1939 C CA . LEU A 1 257 ? -3.896 -4.039 19.196 1.00 97.56 257 LEU A CA 1
ATOM 1940 C C . LEU A 1 257 ? -2.523 -4.655 18.926 1.00 97.56 257 LEU A C 1
ATOM 1942 O O . LEU A 1 257 ? -1.617 -3.973 18.444 1.00 97.56 257 LEU A O 1
ATOM 1946 N N . VAL A 1 258 ? -2.347 -5.942 19.237 1.00 96.94 258 VAL A N 1
ATOM 1947 C CA . VAL A 1 258 ? -1.131 -6.731 18.950 1.00 96.94 258 VAL A CA 1
ATOM 1948 C C . VAL A 1 258 ? -0.672 -6.595 17.489 1.00 96.94 258 VAL A C 1
ATOM 1950 O O . VAL A 1 258 ? -1.435 -6.186 16.621 1.00 96.94 258 VAL A O 1
ATOM 1953 N N . ARG A 1 259 ? 0.610 -6.858 17.196 1.00 94.19 259 ARG A N 1
ATOM 1954 C CA . ARG A 1 259 ? 1.127 -6.713 15.818 1.00 94.19 259 ARG A CA 1
ATOM 1955 C C . ARG A 1 259 ? 0.486 -7.737 14.877 1.00 94.19 259 ARG A C 1
ATOM 1957 O O . ARG A 1 259 ? 0.063 -7.373 13.787 1.00 94.19 259 ARG A O 1
ATOM 1964 N N . GLU A 1 260 ? 0.443 -8.986 15.314 1.00 92.94 260 GLU A N 1
ATOM 1965 C CA . GLU A 1 260 ? -0.103 -10.138 14.598 1.00 92.94 260 GLU A CA 1
ATOM 1966 C C . GLU A 1 260 ? -1.186 -10.784 15.463 1.00 92.94 260 GLU A C 1
ATOM 1968 O O . GLU A 1 260 ? -1.068 -10.758 16.691 1.00 92.94 260 GLU A O 1
ATOM 1973 N N . SER A 1 261 ? -2.223 -11.334 14.837 1.00 92.81 261 SER A N 1
ATOM 1974 C CA . SER A 1 261 ? -3.258 -12.114 15.515 1.00 92.81 261 SER A CA 1
ATOM 1975 C C . SER A 1 261 ? -2.705 -13.466 15.989 1.00 92.81 261 SER A C 1
ATOM 1977 O O . SER A 1 261 ? -1.761 -13.985 15.396 1.00 92.81 261 SER A O 1
ATOM 1979 N N . PRO A 1 262 ? -3.251 -14.074 17.051 1.00 93.69 262 PRO A N 1
ATOM 1980 C CA . PRO A 1 262 ? -2.868 -15.436 17.425 1.00 93.69 262 PRO A CA 1
ATOM 1981 C C . PRO A 1 262 ? -3.119 -16.452 16.302 1.00 93.69 262 PRO A C 1
ATOM 1983 O O . PRO A 1 262 ? -2.271 -17.302 16.050 1.00 93.69 262 PRO A O 1
ATOM 1986 N N . VAL A 1 263 ? -4.243 -16.306 15.598 1.00 90.50 263 VAL A N 1
ATOM 1987 C CA . VAL A 1 263 ? -4.687 -17.165 14.491 1.00 90.50 263 VAL A CA 1
ATOM 1988 C C . VAL A 1 263 ? -4.712 -16.345 13.202 1.00 90.50 263 VAL A C 1
ATOM 1990 O O . VAL A 1 263 ? -5.093 -15.174 13.229 1.00 90.50 263 VAL A O 1
ATOM 1993 N N . GLY A 1 264 ? -4.272 -16.918 12.083 1.00 82.19 264 GLY A N 1
ATOM 1994 C CA . GLY A 1 264 ? -4.288 -16.273 10.763 1.00 82.19 264 GLY A CA 1
ATOM 1995 C C . GLY A 1 264 ? -3.268 -15.158 10.597 1.00 82.19 264 GLY A C 1
ATOM 1996 O O . GLY A 1 264 ? -3.408 -14.286 9.736 1.00 82.19 264 GLY A O 1
ATOM 1997 N N . ASN A 1 265 ? -2.231 -15.155 11.435 1.00 85.38 265 ASN A N 1
ATOM 1998 C CA . ASN A 1 265 ? -1.143 -14.209 11.269 1.00 85.38 265 ASN A CA 1
ATOM 1999 C C . ASN A 1 265 ? -0.348 -14.473 9.995 1.00 85.38 265 ASN A C 1
ATOM 2001 O O . ASN A 1 265 ? -0.447 -15.506 9.337 1.00 85.38 265 ASN A O 1
ATOM 2005 N N . TYR A 1 266 ? 0.519 -13.521 9.671 1.00 74.50 266 TYR A N 1
ATOM 2006 C CA . TYR A 1 266 ? 1.342 -13.594 8.477 1.00 74.50 266 TYR A CA 1
ATOM 2007 C C . TYR A 1 266 ? 2.157 -14.902 8.347 1.00 74.50 266 TYR A C 1
ATOM 2009 O O . TYR A 1 266 ? 2.369 -15.362 7.224 1.00 74.50 266 TYR A O 1
ATOM 2017 N N . PHE A 1 267 ? 2.572 -15.508 9.466 1.00 74.94 267 PHE A N 1
ATOM 2018 C CA . PHE A 1 267 ? 3.382 -16.732 9.519 1.00 74.94 267 PHE A CA 1
ATOM 2019 C C . PHE A 1 267 ? 2.565 -18.014 9.712 1.00 74.94 267 PHE A C 1
ATOM 2021 O O . PHE A 1 267 ? 3.154 -19.087 9.810 1.00 74.94 267 PHE A O 1
ATOM 2028 N N . ASP A 1 268 ? 1.242 -17.899 9.790 1.00 76.00 268 ASP A N 1
ATOM 2029 C CA . ASP A 1 268 ? 0.344 -19.026 9.997 1.00 76.00 268 ASP A CA 1
ATOM 2030 C C . ASP A 1 268 ? 0.236 -19.866 8.707 1.00 76.00 268 ASP A C 1
ATOM 2032 O O . ASP A 1 268 ? -0.069 -19.291 7.648 1.00 76.00 268 ASP A O 1
ATOM 2036 N N . PRO A 1 269 ? 0.538 -21.180 8.759 1.00 70.50 269 PRO A N 1
ATOM 2037 C CA . PRO A 1 269 ? 0.428 -22.075 7.610 1.00 70.50 269 PRO A CA 1
ATOM 2038 C C . PRO A 1 269 ? -0.997 -22.593 7.364 1.00 70.50 269 PRO A C 1
ATOM 2040 O O . PRO A 1 269 ? -1.241 -23.136 6.288 1.00 70.50 269 PRO A O 1
ATOM 2043 N N . ASP A 1 270 ? -1.912 -22.450 8.330 1.00 71.56 270 ASP A N 1
ATOM 2044 C CA . ASP A 1 270 ? -3.227 -23.108 8.310 1.00 71.56 270 ASP A CA 1
ATOM 2045 C C . ASP A 1 270 ? -4.319 -22.269 7.620 1.00 71.56 270 ASP A C 1
ATOM 2047 O O . ASP A 1 270 ? -5.410 -22.769 7.362 1.00 71.56 270 ASP A O 1
ATOM 2051 N N . GLU A 1 271 ? -4.023 -21.001 7.315 1.00 71.19 271 GLU A N 1
ATOM 2052 C CA . GLU A 1 271 ? -4.875 -20.077 6.540 1.00 71.19 271 GLU A CA 1
ATOM 2053 C C . GLU A 1 271 ? -6.346 -20.028 6.985 1.00 71.19 271 GLU A C 1
ATOM 2055 O O . GLU A 1 271 ? -7.272 -20.257 6.204 1.00 71.19 271 GLU A O 1
ATOM 2060 N N . PRO A 1 272 ? -6.584 -19.708 8.264 1.00 79.31 272 PRO A N 1
ATOM 2061 C CA . PRO A 1 272 ? -7.923 -19.618 8.813 1.00 79.31 272 PRO A CA 1
ATOM 2062 C C . PRO A 1 272 ? -8.685 -18.432 8.214 1.00 79.31 272 PRO A C 1
ATOM 2064 O O . PRO A 1 272 ? -8.115 -17.467 7.704 1.00 79.31 272 PRO A O 1
ATOM 2067 N N . THR A 1 273 ? -10.006 -18.476 8.355 1.00 82.44 273 THR A N 1
ATOM 2068 C CA . THR A 1 273 ? -10.899 -17.421 7.869 1.00 82.44 273 THR A CA 1
ATOM 2069 C C . THR A 1 273 ? -10.613 -16.084 8.556 1.00 82.44 273 THR A C 1
ATOM 2071 O O . THR A 1 273 ? -10.099 -16.026 9.683 1.00 82.44 273 THR A O 1
ATOM 2074 N N . LEU A 1 274 ? -11.003 -14.980 7.912 1.00 84.62 274 LEU A N 1
ATOM 2075 C CA . LEU A 1 274 ? -10.900 -13.654 8.526 1.00 84.62 274 LEU A CA 1
ATOM 2076 C C . LEU A 1 274 ? -11.710 -13.558 9.831 1.00 84.62 274 LEU A C 1
ATOM 2078 O O . LEU A 1 274 ? -11.240 -12.961 10.798 1.00 84.62 274 LEU A O 1
ATOM 2082 N N . ASP A 1 275 ? -12.875 -14.210 9.896 1.00 86.19 275 ASP A N 1
ATOM 2083 C CA . ASP A 1 275 ? -13.686 -14.298 11.118 1.00 86.19 275 ASP A CA 1
ATOM 2084 C C . ASP A 1 275 ? -12.925 -15.004 12.255 1.00 86.19 275 ASP A C 1
ATOM 2086 O O . ASP A 1 275 ? -12.871 -14.482 13.368 1.00 86.19 275 ASP A O 1
ATOM 2090 N N . ALA A 1 276 ? -12.275 -16.144 11.988 1.00 89.25 276 ALA A N 1
ATOM 2091 C CA . ALA A 1 276 ? -11.468 -16.850 12.989 1.00 89.25 276 ALA A CA 1
ATOM 2092 C C . ALA A 1 276 ? -10.241 -16.027 13.421 1.00 89.25 276 ALA A C 1
ATOM 2094 O O . ALA A 1 276 ? -9.905 -15.960 14.607 1.00 89.25 276 ALA A O 1
ATOM 2095 N N . THR A 1 277 ? -9.614 -15.339 12.465 1.00 90.75 277 THR A N 1
ATOM 2096 C CA . THR A 1 277 ? -8.500 -14.414 12.699 1.00 90.75 277 THR A CA 1
ATOM 2097 C C . THR A 1 277 ? -8.907 -13.295 13.657 1.00 90.75 277 THR A C 1
ATOM 2099 O O . THR A 1 277 ? -8.234 -13.065 14.664 1.00 90.75 277 THR A O 1
ATOM 2102 N N . VAL A 1 278 ? -10.031 -12.622 13.393 1.00 93.62 278 VAL A N 1
ATOM 2103 C CA . VAL A 1 278 ? -10.544 -11.531 14.233 1.00 93.62 278 VAL A CA 1
ATOM 2104 C C . VAL A 1 278 ? -11.043 -12.044 15.581 1.00 93.62 278 VAL A C 1
ATOM 2106 O O . VAL A 1 278 ? -10.745 -11.423 16.600 1.00 93.62 278 VAL A O 1
ATOM 2109 N N . ALA A 1 279 ? -11.727 -13.189 15.623 1.00 94.94 279 ALA A N 1
ATOM 2110 C CA . ALA A 1 279 ? -12.190 -13.798 16.869 1.00 94.94 279 ALA A CA 1
ATOM 2111 C C . ALA A 1 279 ? -11.025 -14.121 17.817 1.00 94.94 279 ALA A C 1
ATOM 2113 O O . ALA A 1 279 ? -11.125 -13.866 19.016 1.00 94.94 279 ALA A O 1
ATOM 2114 N N . SER A 1 280 ? -9.887 -14.585 17.286 1.00 95.62 280 SER A N 1
ATOM 2115 C CA . SER A 1 280 ? -8.699 -14.897 18.094 1.00 95.62 280 SER A CA 1
ATOM 2116 C C . SER A 1 280 ? -8.108 -13.693 18.837 1.00 95.62 280 SER A C 1
ATOM 2118 O O . SER A 1 280 ? -7.369 -13.853 19.806 1.00 95.62 280 SER A O 1
ATOM 2120 N N . LEU A 1 281 ? -8.433 -12.466 18.417 1.00 97.25 281 LEU A N 1
ATOM 2121 C CA . LEU A 1 281 ? -7.976 -11.253 19.094 1.00 97.25 281 LEU A CA 1
ATOM 2122 C C . LEU A 1 281 ? -8.681 -11.022 20.435 1.00 97.25 281 LEU A C 1
ATOM 2124 O O . LEU A 1 281 ? -8.139 -10.292 21.267 1.00 97.25 281 LEU A O 1
ATOM 2128 N N . ASN A 1 282 ? -9.833 -11.651 20.676 1.00 98.00 282 ASN A N 1
ATOM 2129 C CA . ASN A 1 282 ? -10.554 -11.549 21.947 1.00 98.00 282 ASN A CA 1
ATOM 2130 C C . ASN A 1 282 ? -9.751 -12.115 23.128 1.00 98.00 282 ASN A C 1
ATOM 2132 O O . ASN A 1 282 ? -9.878 -11.629 24.250 1.00 98.00 282 ASN A O 1
ATOM 2136 N N . ASP A 1 283 ? -8.850 -13.063 22.859 1.00 97.19 283 ASP A N 1
ATOM 2137 C CA . ASP A 1 283 ? -7.953 -13.656 23.857 1.00 97.19 283 ASP A CA 1
ATOM 2138 C C . ASP A 1 283 ? -6.682 -12.820 24.096 1.00 97.19 283 ASP A C 1
ATOM 2140 O O . ASP A 1 283 ? -5.767 -13.235 24.810 1.00 97.19 283 ASP A O 1
ATOM 2144 N N . THR A 1 284 ? -6.595 -11.629 23.497 1.00 97.69 284 THR A N 1
ATOM 2145 C CA . THR A 1 284 ? -5.439 -10.732 23.613 1.00 97.69 284 THR A CA 1
ATOM 2146 C C . THR A 1 284 ? -5.764 -9.486 24.428 1.00 97.69 284 THR A C 1
ATOM 2148 O O . THR A 1 284 ? -6.920 -9.078 24.545 1.00 97.69 284 THR A O 1
ATOM 2151 N N . SER A 1 285 ? -4.726 -8.836 24.959 1.00 97.50 285 SER A N 1
ATOM 2152 C CA . SER A 1 285 ? -4.833 -7.510 25.577 1.00 97.50 285 SER A CA 1
ATOM 2153 C C . SER A 1 285 ? -4.185 -6.435 24.707 1.00 97.50 285 SER A C 1
ATOM 2155 O O . SER A 1 285 ? -3.182 -6.679 24.025 1.00 97.50 285 SER A O 1
ATOM 2157 N N . LEU A 1 286 ? -4.723 -5.213 24.760 1.00 97.50 286 LEU A N 1
ATOM 2158 C CA . LEU A 1 286 ? -4.082 -4.064 24.123 1.00 97.50 286 LEU A CA 1
ATOM 2159 C C . LEU A 1 286 ? -2.677 -3.853 24.700 1.00 97.50 286 LEU A C 1
ATOM 2161 O O . LEU A 1 286 ? -2.480 -3.771 25.909 1.00 97.50 286 LEU A O 1
ATOM 2165 N N . VAL A 1 287 ? -1.685 -3.734 23.816 1.00 96.62 287 VAL A N 1
ATOM 2166 C CA . VAL A 1 287 ? -0.273 -3.555 24.203 1.00 96.62 287 VAL A CA 1
ATOM 2167 C C . VAL A 1 287 ? -0.006 -2.124 24.666 1.00 96.62 287 VAL A C 1
ATOM 2169 O O . VAL A 1 287 ? 0.874 -1.880 25.488 1.00 96.62 287 VAL A O 1
ATOM 2172 N N . TYR A 1 288 ? -0.753 -1.171 24.112 1.00 95.44 288 TYR A N 1
ATOM 2173 C CA . TYR A 1 288 ? -0.722 0.232 24.497 1.00 95.44 288 TYR A CA 1
ATOM 2174 C C . TYR A 1 288 ? -2.147 0.756 24.579 1.00 95.44 288 TYR A C 1
ATOM 2176 O O . TYR A 1 288 ? -3.006 0.328 23.811 1.00 95.44 288 TYR A O 1
ATOM 2184 N N . LYS A 1 289 ? -2.361 1.743 25.447 1.00 97.06 289 LYS A N 1
ATOM 2185 C CA . LYS A 1 289 ? -3.573 2.555 25.428 1.00 97.06 289 LYS A CA 1
ATOM 2186 C C . LYS A 1 289 ? -3.755 3.171 24.030 1.00 97.06 289 LYS A C 1
ATOM 2188 O O . LYS A 1 289 ? -2.763 3.709 23.510 1.00 97.06 289 LYS A O 1
ATOM 2193 N N . PRO A 1 290 ? -4.958 3.116 23.427 1.00 97.44 290 PRO A N 1
ATOM 2194 C CA . PRO A 1 290 ? -5.210 3.706 22.116 1.00 97.44 290 PRO A CA 1
ATOM 2195 C C . PRO A 1 290 ? -4.688 5.144 22.017 1.00 97.44 290 PRO A C 1
ATOM 2197 O O . PRO A 1 290 ? -4.694 5.897 22.991 1.00 97.44 290 PRO A O 1
ATOM 2200 N N . GLU A 1 291 ? -4.163 5.494 20.845 1.00 96.69 291 GLU A N 1
ATOM 2201 C CA . GLU A 1 291 ? -3.646 6.819 20.479 1.00 96.69 291 GLU A CA 1
ATOM 2202 C C . GLU A 1 291 ? -2.400 7.295 21.236 1.00 96.69 291 GLU A C 1
ATOM 2204 O O . GLU A 1 291 ? -1.817 8.317 20.881 1.00 96.69 291 GLU A O 1
ATOM 2209 N N . THR A 1 292 ? -1.903 6.556 22.227 1.00 96.94 292 THR A N 1
ATOM 2210 C CA . THR A 1 292 ? -0.682 6.955 22.949 1.00 96.94 292 THR A CA 1
ATOM 2211 C C . THR A 1 292 ? 0.600 6.668 22.168 1.00 96.94 292 THR A C 1
ATOM 2213 O O . THR A 1 292 ? 1.610 7.347 22.364 1.00 96.94 292 THR A O 1
ATOM 2216 N N . LYS A 1 293 ? 0.580 5.669 21.275 1.00 95.81 293 LYS A N 1
ATOM 2217 C CA . LYS A 1 293 ? 1.730 5.242 20.466 1.00 95.81 293 LYS A CA 1
ATOM 2218 C C . LYS A 1 293 ? 1.298 4.764 19.086 1.00 95.81 293 LYS A C 1
ATOM 2220 O O . LYS A 1 293 ? 0.228 4.185 18.930 1.00 95.81 293 LYS A O 1
ATOM 2225 N N . THR A 1 294 ? 2.196 4.915 18.119 1.00 95.69 294 THR A N 1
ATOM 2226 C CA . THR A 1 294 ? 2.099 4.234 16.825 1.00 95.69 294 THR A CA 1
ATOM 2227 C C . THR A 1 294 ? 2.785 2.881 16.911 1.00 95.69 294 THR A C 1
ATOM 2229 O O . THR A 1 294 ? 3.956 2.795 17.288 1.00 95.69 294 THR A O 1
ATOM 2232 N N . LYS A 1 295 ? 2.074 1.823 16.533 1.00 95.12 295 LYS A N 1
ATOM 2233 C CA . LYS A 1 295 ? 2.613 0.473 16.410 1.00 95.12 295 LYS A CA 1
ATOM 2234 C C . LYS A 1 295 ? 1.964 -0.222 15.225 1.00 95.12 295 LYS A C 1
ATOM 2236 O O . LYS A 1 295 ? 0.773 -0.517 15.255 1.00 95.12 295 LYS A O 1
ATOM 2241 N N . TYR A 1 296 ? 2.780 -0.527 14.220 1.00 95.44 296 TYR A N 1
ATOM 2242 C CA . TYR A 1 296 ? 2.346 -1.293 13.058 1.00 95.44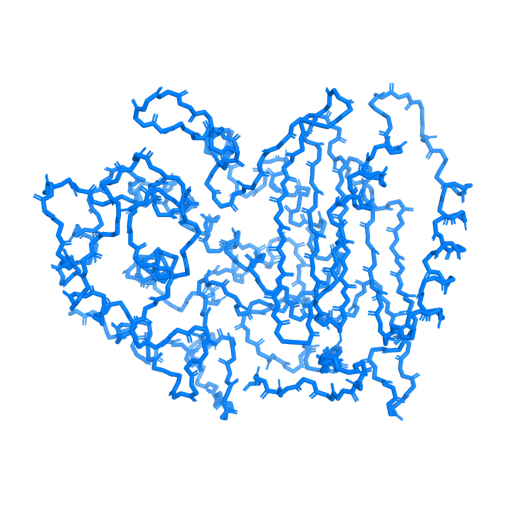 296 TYR A CA 1
ATOM 2243 C C . TYR A 1 296 ? 1.637 -2.584 13.483 1.00 95.44 296 TYR A C 1
ATOM 2245 O O . TYR A 1 296 ? 2.156 -3.333 14.317 1.00 95.44 296 TYR A O 1
ATOM 2253 N N . SER A 1 297 ? 0.463 -2.837 12.910 1.00 95.69 297 SER A N 1
ATOM 2254 C CA . SER A 1 297 ? -0.370 -3.982 13.262 1.00 95.69 297 SER A CA 1
ATOM 2255 C C . SER A 1 297 ? -1.096 -4.511 12.032 1.00 95.69 297 SER A C 1
ATOM 2257 O O . SER A 1 297 ? -1.904 -3.809 11.430 1.00 95.69 297 SER A O 1
ATOM 2259 N N . ASN A 1 298 ? -0.790 -5.756 11.669 1.00 93.81 298 ASN A N 1
ATOM 2260 C CA . ASN A 1 298 ? -1.562 -6.529 10.705 1.00 93.81 298 ASN A CA 1
ATOM 2261 C C . ASN A 1 298 ? -2.897 -6.966 11.315 1.00 93.81 298 ASN A C 1
ATOM 2263 O O . ASN A 1 298 ? -3.905 -6.918 10.625 1.00 93.81 298 ASN A O 1
ATOM 2267 N N . ALA A 1 299 ? -2.922 -7.288 12.614 1.00 95.19 299 ALA A N 1
ATOM 2268 C CA . ALA A 1 299 ? -4.154 -7.626 13.330 1.00 95.19 299 ALA A CA 1
ATOM 2269 C C . ALA A 1 299 ? -5.201 -6.501 13.268 1.00 95.19 299 ALA A C 1
ATOM 2271 O O . ALA A 1 299 ? -6.368 -6.757 13.003 1.00 95.19 299 ALA A O 1
ATOM 2272 N N . ALA A 1 300 ? -4.785 -5.244 13.450 1.00 97.06 300 ALA A N 1
ATOM 2273 C CA . ALA A 1 300 ? -5.677 -4.092 13.330 1.00 97.06 300 ALA A CA 1
ATOM 2274 C C . ALA A 1 300 ? -6.272 -3.980 11.920 1.00 97.06 300 ALA A C 1
ATOM 2276 O O . ALA A 1 300 ? -7.446 -3.671 11.770 1.00 97.06 300 ALA A O 1
ATOM 2277 N N . ILE A 1 301 ? -5.481 -4.279 10.890 1.00 96.50 301 ILE A N 1
ATOM 2278 C CA . ILE A 1 301 ? -5.956 -4.247 9.506 1.00 96.50 301 ILE A CA 1
ATOM 2279 C C . ILE A 1 301 ? -6.839 -5.458 9.174 1.00 96.50 301 ILE A C 1
ATOM 2281 O O . ILE A 1 301 ? -7.769 -5.321 8.388 1.00 96.50 301 ILE A O 1
ATOM 2285 N N . ALA A 1 302 ? -6.634 -6.612 9.816 1.00 93.75 302 ALA A N 1
ATOM 2286 C CA . ALA A 1 302 ? -7.576 -7.731 9.736 1.00 93.75 302 ALA A CA 1
ATOM 2287 C C . ALA A 1 302 ? -8.968 -7.321 10.246 1.00 93.75 302 ALA A C 1
ATOM 2289 O O . ALA A 1 302 ? -9.969 -7.594 9.592 1.00 93.75 302 ALA A O 1
ATOM 2290 N N . VAL A 1 303 ? -9.028 -6.574 11.352 1.00 96.81 303 VAL A N 1
ATOM 2291 C CA . VAL A 1 303 ? -10.289 -6.020 11.871 1.00 96.81 303 VAL A CA 1
ATOM 2292 C C . VAL A 1 303 ? -10.903 -5.008 10.895 1.00 96.81 303 VAL A C 1
ATOM 2294 O O . VAL A 1 303 ? -12.100 -5.079 10.641 1.00 96.81 303 VAL A O 1
ATOM 2297 N N . VAL A 1 304 ? -10.104 -4.113 10.296 1.00 97.19 304 VAL A N 1
ATOM 2298 C CA . VAL A 1 304 ? -10.574 -3.178 9.248 1.00 97.19 304 VAL A CA 1
ATOM 2299 C C . VAL A 1 304 ? -11.180 -3.938 8.061 1.00 97.19 304 VAL A C 1
ATOM 2301 O O . VAL A 1 304 ? -12.268 -3.596 7.605 1.00 97.19 304 VAL A O 1
ATOM 2304 N N . GLY A 1 305 ? -10.520 -5.004 7.602 1.00 93.31 305 GLY A N 1
ATOM 2305 C CA . GLY A 1 305 ? -11.040 -5.884 6.554 1.00 93.31 305 GLY A CA 1
ATOM 2306 C C . GLY A 1 305 ? -12.345 -6.573 6.935 1.00 93.31 305 GLY A C 1
ATOM 2307 O O . GLY A 1 305 ? -13.263 -6.627 6.126 1.00 93.31 305 GLY A O 1
ATOM 2308 N N . ALA A 1 306 ? -12.459 -7.050 8.175 1.00 93.06 306 ALA A N 1
ATOM 2309 C CA . ALA A 1 306 ? -13.679 -7.696 8.641 1.00 93.06 306 ALA A CA 1
ATOM 2310 C C . ALA A 1 306 ? -14.847 -6.706 8.716 1.00 93.06 306 ALA A C 1
ATOM 2312 O O . ALA A 1 306 ? -15.954 -7.057 8.325 1.00 93.06 306 ALA A O 1
ATOM 2313 N N . VAL A 1 307 ? -14.615 -5.463 9.157 1.00 95.44 307 VAL A N 1
ATOM 2314 C CA . VAL A 1 307 ? -15.642 -4.406 9.106 1.00 95.44 307 VAL A CA 1
ATOM 2315 C C . VAL A 1 307 ? -16.077 -4.149 7.665 1.00 95.44 307 VAL A C 1
ATOM 2317 O O . VAL A 1 307 ? -17.275 -4.095 7.404 1.00 95.44 30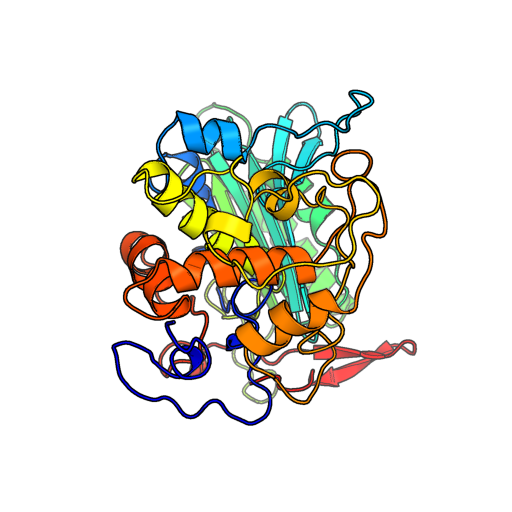7 VAL A O 1
ATOM 2320 N N . LEU A 1 308 ? -15.124 -4.049 6.731 1.00 93.12 308 LEU A N 1
ATOM 2321 C CA . LEU A 1 308 ? -15.429 -3.900 5.311 1.00 93.12 308 LEU A CA 1
ATOM 2322 C C . LEU A 1 308 ? -16.336 -5.040 4.829 1.00 93.12 308 LEU A C 1
ATOM 2324 O O . LEU A 1 308 ? -17.432 -4.767 4.364 1.00 93.12 308 LEU A O 1
ATOM 2328 N N . GLU A 1 309 ? -15.953 -6.306 5.006 1.00 87.88 309 GLU A N 1
ATOM 2329 C CA . GLU A 1 309 ? -16.735 -7.454 4.515 1.00 87.88 309 GLU A CA 1
ATOM 2330 C C . GLU A 1 309 ? -18.133 -7.589 5.131 1.00 87.88 309 GLU A C 1
ATOM 2332 O O . GLU A 1 309 ? -19.052 -8.088 4.472 1.00 87.88 309 GLU A O 1
ATOM 2337 N N . ARG A 1 310 ? -18.328 -7.122 6.371 1.00 88.94 310 ARG A N 1
ATOM 2338 C CA . ARG A 1 310 ? -19.661 -7.066 6.995 1.00 88.94 310 ARG A CA 1
ATOM 2339 C C . ARG A 1 310 ? -20.607 -6.119 6.268 1.00 88.94 310 ARG A C 1
ATOM 2341 O O . ARG A 1 310 ? -21.803 -6.390 6.239 1.00 88.94 310 ARG A O 1
ATOM 2348 N N . GLU A 1 311 ? -20.067 -5.072 5.660 1.00 90.12 311 GLU A N 1
ATOM 2349 C CA . GLU A 1 311 ? -20.810 -4.081 4.889 1.00 90.12 311 GLU A CA 1
ATOM 2350 C C . GLU A 1 311 ? -20.867 -4.403 3.386 1.00 90.12 311 GLU A C 1
ATOM 2352 O O . GLU A 1 311 ? -21.389 -3.614 2.600 1.00 90.12 311 GLU A O 1
ATOM 2357 N N . LEU A 1 312 ? -20.351 -5.540 2.922 1.00 85.25 312 LEU A N 1
ATOM 2358 C CA . LEU A 1 312 ? -20.364 -5.861 1.493 1.00 85.25 312 LEU A CA 1
ATOM 2359 C C . LEU A 1 312 ? -21.442 -6.876 1.117 1.00 85.25 312 LEU A C 1
ATOM 2361 O O . LEU A 1 312 ? -21.588 -7.931 1.738 1.00 85.25 312 LEU A O 1
ATOM 2365 N N . ASP A 1 313 ? -22.098 -6.611 -0.011 1.00 78.94 313 ASP A N 1
ATOM 2366 C CA . ASP A 1 313 ? -22.846 -7.601 -0.787 1.00 78.94 313 ASP A CA 1
ATOM 2367 C C . ASP A 1 313 ? -21.879 -8.316 -1.754 1.00 78.94 313 ASP A C 1
ATOM 2369 O O . ASP A 1 313 ? -21.901 -8.126 -2.973 1.00 78.94 313 ASP A O 1
ATOM 2373 N N . GLY A 1 314 ? -20.940 -9.077 -1.187 1.00 77.38 314 GLY A N 1
ATOM 2374 C CA . GLY A 1 314 ? -19.889 -9.798 -1.910 1.00 77.38 314 GLY A CA 1
ATOM 2375 C C . GLY A 1 314 ? -18.615 -9.964 -1.083 1.00 77.38 314 GLY A C 1
ATOM 2376 O O . GLY A 1 314 ? -18.622 -9.713 0.124 1.00 77.38 314 GLY A O 1
ATOM 2377 N N . SER A 1 315 ? -17.536 -10.378 -1.748 1.00 80.19 315 SER A N 1
ATOM 2378 C CA . SER A 1 315 ? -16.207 -10.537 -1.154 1.00 80.19 315 SER A CA 1
ATOM 2379 C C . SER A 1 315 ? -15.394 -9.238 -1.239 1.00 80.19 315 SER A C 1
ATOM 2381 O O . SER A 1 315 ? -15.649 -8.377 -2.089 1.00 80.19 315 SER A O 1
ATOM 2383 N N . HIS A 1 316 ? -14.393 -9.077 -0.369 1.00 86.44 316 HIS A N 1
ATOM 2384 C CA . HIS A 1 316 ? -13.461 -7.946 -0.459 1.00 86.44 316 HIS A CA 1
ATOM 2385 C C . HIS A 1 316 ? -12.734 -7.873 -1.817 1.00 86.44 316 HIS A C 1
ATOM 2387 O O . HIS A 1 316 ? -12.735 -6.778 -2.391 1.00 86.44 316 HIS A O 1
ATOM 2393 N N . PRO A 1 317 ? -12.179 -8.971 -2.385 1.00 86.12 317 PRO A N 1
ATOM 2394 C CA . PRO A 1 317 ? -11.528 -8.919 -3.694 1.00 86.12 317 PRO A CA 1
ATOM 2395 C C . PRO A 1 317 ? -12.453 -8.378 -4.787 1.00 86.12 317 PRO A C 1
ATOM 2397 O O . PRO A 1 317 ? -12.039 -7.542 -5.593 1.00 86.12 317 PRO A O 1
ATOM 2400 N N . ASP A 1 318 ? -13.724 -8.788 -4.769 1.00 85.44 318 ASP A N 1
ATOM 2401 C CA . ASP A 1 318 ? -14.737 -8.300 -5.700 1.00 85.44 318 ASP A CA 1
ATOM 2402 C C . ASP A 1 318 ? -15.019 -6.805 -5.522 1.00 85.44 318 ASP A C 1
ATOM 2404 O O . ASP A 1 318 ? -15.120 -6.079 -6.513 1.00 85.44 318 ASP A O 1
ATOM 2408 N N . GLN A 1 319 ? -15.132 -6.325 -4.281 1.00 89.31 319 GLN A N 1
ATOM 2409 C CA . GLN A 1 319 ? -15.329 -4.903 -4.009 1.00 89.31 319 GLN A CA 1
ATOM 2410 C C . GLN A 1 319 ? -14.154 -4.075 -4.531 1.00 89.31 319 GLN A C 1
ATOM 2412 O O . GLN A 1 319 ? -14.366 -3.134 -5.294 1.00 89.31 319 GLN A O 1
ATOM 2417 N N . VAL A 1 320 ? -12.921 -4.441 -4.163 1.00 92.56 320 VAL A N 1
ATOM 2418 C CA . VAL A 1 320 ? -11.717 -3.722 -4.603 1.00 92.56 320 VAL A CA 1
ATOM 2419 C C . VAL A 1 320 ? -11.616 -3.719 -6.124 1.00 92.56 320 VAL A C 1
ATOM 2421 O O . VAL A 1 320 ? -11.316 -2.682 -6.718 1.00 92.56 320 VAL A O 1
ATOM 2424 N N . ARG A 1 321 ? -11.892 -4.853 -6.772 1.00 92.25 321 ARG A N 1
ATOM 2425 C CA . ARG A 1 321 ? -11.895 -4.931 -8.230 1.00 92.25 321 ARG A CA 1
ATOM 2426 C C . ARG A 1 321 ? -12.884 -3.938 -8.838 1.00 92.25 321 ARG A C 1
ATOM 2428 O O . ARG A 1 321 ? -12.478 -3.084 -9.620 1.00 92.25 321 ARG A O 1
ATOM 2435 N N . ARG A 1 322 ? -14.153 -3.991 -8.424 1.00 93.31 322 ARG A N 1
ATOM 2436 C CA . ARG A 1 322 ? -15.229 -3.172 -9.007 1.00 93.31 322 ARG A CA 1
ATOM 2437 C C . ARG A 1 322 ? -15.065 -1.675 -8.742 1.00 93.31 322 ARG A C 1
ATOM 2439 O O . ARG A 1 322 ? -15.412 -0.875 -9.607 1.00 93.31 322 ARG A O 1
ATOM 2446 N N . THR A 1 323 ? -14.584 -1.276 -7.560 1.00 95.00 323 THR A N 1
ATOM 2447 C CA . THR A 1 323 ? -14.552 0.145 -7.159 1.00 95.00 323 THR A CA 1
ATOM 2448 C C . THR A 1 323 ? -13.184 0.806 -7.271 1.00 95.00 323 THR A C 1
ATOM 2450 O O . THR A 1 323 ? -13.106 2.035 -7.205 1.00 95.00 323 THR A O 1
ATOM 2453 N N . ILE A 1 324 ? -12.113 0.026 -7.456 1.00 97.25 324 ILE A N 1
ATOM 2454 C CA . ILE A 1 324 ? -10.742 0.538 -7.567 1.00 97.25 324 ILE A CA 1
ATOM 2455 C C . ILE A 1 324 ? -10.057 0.007 -8.829 1.00 97.25 324 ILE A C 1
ATOM 2457 O O . ILE A 1 324 ? -9.631 0.815 -9.646 1.00 97.25 324 ILE A O 1
ATOM 2461 N N . LEU A 1 325 ? -9.949 -1.308 -9.036 1.00 96.62 325 LEU A N 1
ATOM 2462 C CA . LEU A 1 325 ? -9.104 -1.838 -10.122 1.00 96.62 325 LEU A CA 1
ATOM 2463 C C . LEU A 1 325 ? -9.699 -1.587 -11.516 1.00 96.62 325 LEU A C 1
ATOM 2465 O O . LEU A 1 325 ? -9.032 -0.977 -12.354 1.00 96.62 325 LEU A O 1
ATOM 2469 N N . ASP A 1 326 ? -10.960 -1.967 -11.745 1.00 95.94 326 ASP A N 1
ATOM 2470 C CA . ASP A 1 326 ? -11.628 -1.828 -13.046 1.00 95.94 326 ASP A CA 1
ATOM 2471 C C . ASP A 1 326 ? -11.747 -0.345 -13.471 1.00 95.94 326 ASP A C 1
ATOM 2473 O O . ASP A 1 326 ? -11.367 -0.006 -14.598 1.00 95.94 326 ASP A O 1
ATOM 2477 N N . PRO A 1 327 ? -12.168 0.604 -12.599 1.00 96.81 327 PRO A N 1
ATOM 2478 C CA . PRO A 1 327 ? -12.219 2.027 -12.959 1.00 96.81 327 PRO A CA 1
ATOM 2479 C C . PRO A 1 327 ? -10.851 2.637 -13.289 1.00 96.81 327 PRO A C 1
ATOM 2481 O O . PRO A 1 327 ? -10.767 3.661 -13.985 1.00 96.81 327 PRO A O 1
ATOM 2484 N N . LEU A 1 328 ? -9.772 2.049 -12.765 1.00 96.88 328 LEU A N 1
ATOM 2485 C CA . LEU A 1 328 ? -8.396 2.478 -13.005 1.00 96.88 328 LEU A CA 1
ATOM 2486 C C . LEU A 1 328 ? -7.696 1.695 -14.119 1.00 96.88 328 LEU A C 1
ATOM 2488 O O . LEU A 1 328 ? -6.589 2.086 -14.492 1.00 96.88 328 LEU A O 1
ATOM 2492 N N . LYS A 1 329 ? -8.355 0.679 -14.694 1.00 95.94 329 LYS A N 1
ATOM 2493 C CA . LYS A 1 329 ? -7.789 -0.233 -15.700 1.00 95.94 329 LYS A CA 1
ATOM 2494 C C . LYS A 1 329 ? -6.522 -0.925 -15.201 1.00 95.94 329 LYS A C 1
ATOM 2496 O O . LYS A 1 329 ? -5.519 -1.001 -15.910 1.00 95.94 329 LYS A O 1
ATOM 2501 N N . MET A 1 330 ? -6.550 -1.355 -13.942 1.00 96.25 330 MET A N 1
ATOM 2502 C CA . MET A 1 330 ? -5.472 -2.119 -13.316 1.00 96.25 330 MET A CA 1
ATOM 2503 C C . MET A 1 330 ? -5.666 -3.612 -13.599 1.00 96.25 330 MET A C 1
ATOM 2505 O O . MET A 1 330 ? -5.816 -4.421 -12.687 1.00 96.25 330 MET A O 1
ATOM 2509 N N . ASP A 1 331 ? -5.704 -3.965 -14.886 1.00 91.88 331 ASP A N 1
ATOM 2510 C CA . ASP A 1 331 ? -6.123 -5.287 -15.383 1.00 91.88 331 ASP A CA 1
ATOM 2511 C C . ASP A 1 331 ? -5.133 -6.414 -15.013 1.00 91.88 331 ASP A C 1
ATOM 2513 O O . ASP A 1 331 ? -5.401 -7.594 -15.239 1.00 91.88 331 ASP A O 1
ATOM 2517 N N . ARG A 1 332 ? -3.960 -6.060 -14.471 1.00 93.69 332 ARG A N 1
ATOM 2518 C CA . ARG A 1 332 ? -2.912 -6.983 -14.004 1.00 93.69 332 ARG A CA 1
ATOM 2519 C C . ARG A 1 332 ? -2.765 -6.971 -12.481 1.00 93.69 332 ARG A C 1
ATOM 2521 O O . ARG A 1 332 ? -1.845 -7.594 -11.944 1.00 93.69 332 ARG A O 1
ATOM 2528 N N . SER A 1 333 ? -3.670 -6.290 -11.783 1.00 94.50 333 SER A N 1
ATOM 2529 C CA . SER A 1 333 ? -3.759 -6.300 -10.332 1.00 94.50 333 SER A CA 1
ATOM 2530 C C . SER A 1 333 ? -4.891 -7.201 -9.873 1.00 94.50 333 SER A C 1
ATOM 2532 O O . SER A 1 333 ? -5.983 -7.179 -10.432 1.00 94.50 333 SER A O 1
ATOM 2534 N N . SER A 1 334 ? -4.654 -7.982 -8.825 1.00 90.69 334 SER A N 1
ATOM 2535 C CA . SER A 1 334 ? -5.696 -8.831 -8.257 1.00 90.69 334 SER A CA 1
ATOM 2536 C C . SER A 1 334 ? -5.350 -9.294 -6.848 1.00 90.69 334 SER A C 1
ATOM 2538 O O . SER A 1 334 ? -4.191 -9.567 -6.537 1.00 90.69 334 SER A O 1
ATOM 2540 N N . PHE A 1 335 ? -6.371 -9.401 -6.001 1.00 85.69 335 PHE A N 1
ATOM 2541 C CA . PHE A 1 335 ? -6.301 -10.046 -4.687 1.00 85.69 335 PHE A CA 1
ATOM 2542 C C . PHE A 1 335 ? -6.485 -11.561 -4.764 1.00 85.69 335 PHE A C 1
ATOM 2544 O O . PHE A 1 335 ? -6.694 -12.167 -3.731 1.00 85.69 335 PHE A O 1
ATOM 2551 N N . VAL A 1 336 ? -6.452 -12.142 -5.965 1.00 81.25 336 VAL A N 1
ATOM 2552 C CA . VAL A 1 336 ? -6.628 -13.570 -6.275 1.00 81.25 336 VAL A CA 1
ATOM 2553 C C . VAL A 1 336 ? -5.812 -13.917 -7.523 1.00 81.25 336 VAL A C 1
ATOM 2555 O O . VAL A 1 336 ? -5.689 -13.100 -8.441 1.00 81.25 336 VAL A O 1
ATOM 2558 N N . VAL A 1 337 ? -5.232 -15.115 -7.595 1.00 82.00 337 VAL A N 1
ATOM 2559 C CA . VAL A 1 337 ? -4.421 -15.526 -8.757 1.00 82.00 337 VAL A CA 1
ATOM 2560 C C . VAL A 1 337 ? -5.328 -15.953 -9.922 1.00 82.00 337 VAL A C 1
ATOM 2562 O O . VAL A 1 337 ? -5.679 -17.127 -10.044 1.00 82.00 337 VAL A O 1
ATOM 2565 N N . THR A 1 338 ? -5.682 -15.014 -10.803 1.00 82.12 338 THR A N 1
ATOM 2566 C CA . THR A 1 338 ? -6.503 -15.286 -11.999 1.00 82.12 338 THR A CA 1
ATOM 2567 C C . THR A 1 338 ? -5.685 -15.851 -13.166 1.00 82.12 338 THR A C 1
ATOM 2569 O O . THR A 1 338 ? -4.448 -15.834 -13.148 1.00 82.12 338 THR A O 1
ATOM 2572 N N . ASP A 1 339 ? -6.369 -16.328 -14.209 1.00 82.62 339 ASP A N 1
ATOM 2573 C CA . ASP A 1 339 ? -5.737 -16.828 -15.437 1.00 82.62 339 ASP A CA 1
ATOM 2574 C C . ASP A 1 339 ? -5.015 -15.723 -16.229 1.00 82.62 339 ASP A C 1
ATOM 2576 O O . ASP A 1 339 ? -4.046 -16.001 -16.934 1.00 82.62 339 ASP A O 1
ATOM 2580 N N . GLU A 1 340 ? -5.421 -14.462 -16.073 1.00 83.44 340 GLU A N 1
ATOM 2581 C CA . GLU A 1 340 ? -4.768 -13.295 -16.677 1.00 83.44 340 GLU A CA 1
ATOM 2582 C C . GLU A 1 340 ? -3.475 -12.914 -15.942 1.00 83.44 340 GLU A C 1
ATOM 2584 O O . GLU A 1 340 ? -2.479 -12.533 -16.569 1.00 83.44 340 GLU A O 1
ATOM 2589 N N . VAL A 1 341 ? -3.484 -13.032 -14.610 1.00 86.44 341 VAL A N 1
ATOM 2590 C CA . VAL A 1 341 ? -2.383 -12.627 -13.725 1.00 86.44 341 VAL A CA 1
ATOM 2591 C C . VAL A 1 341 ? -1.300 -13.705 -13.647 1.00 86.44 341 VAL A C 1
ATOM 2593 O O . VAL A 1 341 ? -0.104 -13.401 -13.689 1.00 86.44 341 VAL A O 1
ATOM 2596 N N . ARG A 1 342 ? -1.695 -14.982 -13.571 1.00 87.06 342 ARG A N 1
ATOM 2597 C CA . ARG A 1 342 ? -0.789 -16.128 -13.383 1.00 87.06 342 ARG A CA 1
ATOM 2598 C C . ARG A 1 342 ? 0.381 -16.182 -14.380 1.00 87.06 342 ARG A C 1
ATOM 2600 O O . ARG A 1 342 ? 1.501 -16.400 -13.920 1.00 87.06 342 ARG A O 1
ATOM 2607 N N . PRO A 1 343 ? 0.203 -15.965 -15.700 1.00 88.44 343 PRO A N 1
ATOM 2608 C CA . PRO A 1 343 ? 1.300 -16.043 -16.670 1.00 88.44 343 PRO A CA 1
ATOM 2609 C C . PRO A 1 343 ? 2.351 -14.936 -16.510 1.00 88.44 343 PRO A C 1
ATOM 2611 O O . PRO A 1 343 ? 3.453 -15.042 -17.045 1.00 88.44 343 PRO A O 1
ATOM 2614 N N . GLN A 1 344 ? 2.004 -13.859 -15.806 1.00 91.00 344 GLN A N 1
ATOM 2615 C CA . GLN A 1 344 ? 2.836 -12.668 -15.640 1.00 91.00 344 GLN A CA 1
ATOM 2616 C C . GLN A 1 344 ? 3.472 -12.585 -14.249 1.00 91.00 344 GLN A C 1
ATOM 2618 O O . GLN A 1 344 ? 4.305 -11.709 -14.006 1.00 91.00 344 GLN A O 1
ATOM 2623 N N . LEU A 1 345 ? 3.065 -13.469 -13.333 1.00 91.38 345 LEU A N 1
ATOM 2624 C CA . LEU A 1 345 ? 3.542 -13.497 -11.961 1.00 91.38 345 LEU A CA 1
ATOM 2625 C C . LEU A 1 345 ? 5.017 -13.904 -11.917 1.00 91.38 345 LEU A C 1
ATOM 2627 O O . LEU A 1 345 ? 5.388 -15.015 -12.294 1.00 91.38 345 LEU A O 1
ATOM 2631 N N . ALA A 1 346 ? 5.860 -13.005 -11.418 1.00 92.50 346 ALA A N 1
ATOM 2632 C CA . ALA A 1 346 ? 7.274 -13.271 -11.227 1.00 92.50 346 ALA A CA 1
ATOM 2633 C C . ALA A 1 346 ? 7.507 -14.326 -10.136 1.00 92.50 346 ALA A C 1
ATOM 2635 O O . ALA A 1 346 ? 6.906 -14.278 -9.057 1.00 92.50 346 ALA A O 1
ATOM 2636 N N . THR A 1 347 ? 8.467 -15.221 -10.373 1.00 90.38 347 THR A N 1
ATOM 2637 C CA . THR A 1 347 ? 8.960 -16.147 -9.347 1.00 90.38 347 THR A CA 1
ATOM 2638 C C . THR A 1 347 ? 9.588 -15.345 -8.212 1.00 90.38 347 THR A C 1
ATOM 2640 O O . THR A 1 347 ? 10.522 -14.578 -8.449 1.00 90.38 347 THR A O 1
ATOM 2643 N N . GLY A 1 348 ? 9.088 -15.497 -6.985 1.00 90.88 348 GLY A N 1
ATOM 2644 C CA . GLY A 1 348 ? 9.631 -14.814 -5.812 1.00 90.88 348 GLY A CA 1
ATOM 2645 C C . GLY A 1 348 ? 10.921 -15.468 -5.321 1.00 90.88 348 GLY A C 1
ATOM 2646 O O . GLY A 1 348 ? 11.053 -16.686 -5.360 1.00 90.88 348 GLY A O 1
ATOM 2647 N N . TRP A 1 349 ? 11.867 -14.679 -4.813 1.00 90.00 349 TRP A N 1
ATOM 2648 C CA . TRP A 1 349 ? 13.147 -15.181 -4.302 1.00 90.00 349 TRP A CA 1
ATOM 2649 C C . TRP A 1 349 ? 13.451 -14.709 -2.880 1.00 90.00 349 TRP A C 1
ATOM 2651 O O . TRP A 1 349 ? 13.314 -13.534 -2.528 1.00 90.00 349 TRP A O 1
ATOM 2661 N N . MET A 1 350 ? 13.950 -15.627 -2.062 1.00 88.69 350 MET A N 1
ATOM 2662 C CA . MET A 1 350 ? 14.439 -15.355 -0.717 1.00 88.69 350 MET A CA 1
ATOM 2663 C C . MET A 1 350 ? 15.956 -15.502 -0.647 1.00 88.69 350 MET A C 1
ATOM 2665 O O . MET A 1 350 ? 16.591 -16.124 -1.503 1.00 88.69 350 MET A O 1
ATOM 2669 N N . ARG A 1 351 ? 16.541 -14.911 0.395 1.00 85.94 351 ARG A N 1
ATOM 2670 C CA . ARG A 1 351 ? 17.941 -15.125 0.756 1.00 85.94 351 ARG A CA 1
ATOM 2671 C C . ARG A 1 351 ? 18.041 -15.576 2.198 1.00 85.94 351 ARG A C 1
ATOM 2673 O O . ARG A 1 351 ? 17.357 -15.035 3.066 1.00 85.94 351 ARG A O 1
ATOM 2680 N N . THR A 1 352 ? 18.903 -16.548 2.432 1.00 83.81 352 THR A N 1
ATOM 2681 C CA . THR A 1 352 ? 19.361 -16.931 3.764 1.00 83.81 352 THR A CA 1
ATOM 2682 C C . THR A 1 352 ? 20.352 -15.897 4.302 1.00 83.81 352 THR A C 1
ATOM 2684 O O . THR A 1 352 ? 20.888 -15.070 3.560 1.00 83.81 352 THR A O 1
ATOM 2687 N N . TYR A 1 353 ? 20.630 -15.963 5.606 1.00 80.31 353 TYR A N 1
ATOM 2688 C CA . TYR A 1 353 ? 21.611 -15.092 6.260 1.00 80.31 353 TYR A CA 1
ATOM 2689 C C . TYR A 1 353 ? 23.023 -15.215 5.655 1.00 80.31 353 TYR A C 1
ATOM 2691 O O . TYR A 1 353 ? 23.728 -14.220 5.531 1.00 80.31 353 TYR A O 1
ATOM 2699 N N . ASP A 1 354 ? 23.409 -16.416 5.209 1.00 85.62 354 ASP A N 1
ATOM 2700 C CA . ASP A 1 354 ? 24.690 -16.693 4.537 1.00 85.62 354 ASP A CA 1
ATOM 2701 C C . ASP A 1 354 ? 24.694 -16.337 3.032 1.00 85.62 354 ASP A C 1
ATOM 2703 O O . ASP A 1 354 ? 25.648 -16.637 2.318 1.00 85.62 354 ASP A O 1
ATOM 2707 N N . GLY A 1 355 ? 23.635 -15.689 2.533 1.00 79.44 355 GLY A N 1
ATOM 2708 C CA . GLY A 1 355 ? 23.568 -15.144 1.177 1.00 79.44 355 GLY A CA 1
ATOM 2709 C C . GLY A 1 355 ? 23.133 -16.127 0.088 1.00 79.44 355 GLY A C 1
ATOM 2710 O O . GLY A 1 355 ? 23.048 -15.724 -1.078 1.00 79.44 355 GLY A O 1
ATOM 2711 N N . ARG A 1 356 ? 22.806 -17.384 0.424 1.00 84.75 356 ARG A N 1
ATOM 2712 C CA . ARG A 1 356 ? 22.225 -18.331 -0.540 1.00 84.75 356 ARG A CA 1
ATOM 2713 C C . ARG A 1 356 ? 20.834 -17.870 -0.959 1.00 84.75 356 ARG A C 1
ATOM 2715 O O . ARG A 1 356 ? 20.014 -17.473 -0.134 1.00 84.75 356 ARG A O 1
ATOM 2722 N N . ARG A 1 357 ? 20.568 -17.934 -2.262 1.00 86.81 357 ARG A N 1
ATOM 2723 C CA . ARG A 1 357 ? 19.269 -17.599 -2.849 1.00 86.81 357 ARG A CA 1
ATOM 2724 C C . ARG A 1 357 ? 18.463 -18.874 -3.073 1.00 86.81 357 ARG A C 1
ATOM 2726 O O . ARG A 1 357 ? 19.002 -19.838 -3.608 1.00 86.81 357 ARG A O 1
ATOM 2733 N N . PHE A 1 358 ? 17.189 -18.851 -2.710 1.00 87.31 358 PHE A N 1
ATOM 2734 C CA . PHE A 1 358 ? 16.239 -19.932 -2.963 1.00 87.31 358 PHE A CA 1
ATOM 2735 C C . PHE A 1 358 ? 14.893 -19.344 -3.385 1.00 87.31 358 PHE A C 1
ATOM 2737 O O . PHE A 1 358 ? 14.616 -18.171 -3.118 1.00 87.31 358 PHE A O 1
ATOM 2744 N N . GLU A 1 359 ? 14.097 -20.125 -4.107 1.00 88.00 359 GLU A N 1
ATOM 2745 C CA . GLU A 1 359 ? 12.745 -19.720 -4.483 1.00 88.00 359 GLU A CA 1
ATOM 2746 C C . GLU A 1 359 ? 11.922 -19.493 -3.212 1.00 88.00 359 GLU A C 1
ATOM 2748 O O . GLU A 1 359 ? 11.983 -20.279 -2.266 1.00 88.00 359 GLU A O 1
ATOM 2753 N N . ALA A 1 360 ? 11.221 -18.366 -3.153 1.00 84.50 360 ALA A N 1
ATOM 2754 C CA . ALA A 1 360 ? 10.313 -18.095 -2.056 1.00 84.50 360 ALA A CA 1
ATOM 2755 C C . ALA A 1 360 ? 9.224 -19.170 -2.050 1.00 84.50 360 ALA A C 1
ATOM 2757 O O . ALA A 1 360 ? 8.781 -19.560 -3.131 1.00 84.50 360 ALA A O 1
ATOM 2758 N N . PRO A 1 361 ? 8.755 -19.619 -0.873 1.00 72.88 361 PRO A N 1
ATOM 2759 C CA . PRO A 1 361 ? 7.593 -20.480 -0.820 1.00 72.88 361 PRO A CA 1
ATOM 2760 C C . PRO A 1 361 ? 6.480 -19.843 -1.642 1.00 72.88 361 PRO A C 1
ATOM 2762 O O . PRO A 1 361 ? 6.192 -18.646 -1.523 1.00 72.88 361 PRO A O 1
ATOM 2765 N N . THR A 1 362 ? 5.903 -20.641 -2.525 1.00 60.09 362 THR A N 1
ATOM 2766 C CA . THR A 1 362 ? 4.681 -20.286 -3.217 1.00 60.09 362 THR A CA 1
ATOM 2767 C C . THR A 1 362 ? 3.584 -20.273 -2.174 1.00 60.09 362 THR A C 1
ATOM 2769 O O . THR A 1 362 ? 2.996 -21.305 -1.873 1.00 60.09 362 THR A O 1
ATOM 2772 N N . PHE A 1 363 ? 3.362 -19.101 -1.591 1.00 50.75 363 PHE A N 1
ATOM 2773 C CA . PHE A 1 363 ? 2.111 -18.817 -0.925 1.00 50.75 363 PHE A CA 1
ATOM 2774 C C . PHE A 1 363 ? 1.096 -18.478 -2.036 1.00 50.75 363 PHE A C 1
ATOM 2776 O O . PHE A 1 363 ? 0.912 -17.299 -2.370 1.00 50.75 363 PHE A O 1
ATOM 2783 N N . LEU A 1 364 ? 0.623 -19.513 -2.738 1.00 40.34 364 LEU A N 1
ATOM 2784 C CA . LEU A 1 364 ? -0.233 -19.439 -3.923 1.00 40.34 364 LEU A CA 1
ATOM 2785 C C . LEU A 1 364 ? -1.692 -19.683 -3.624 1.00 40.34 364 LEU A C 1
ATOM 2787 O O . LEU A 1 364 ? -1.965 -20.687 -2.941 1.00 40.34 364 LEU A O 1
#

Sequence (364 aa):
MKDLSADHNLIEGRVYNAPLHDTSMKVPGGGLLSTASDLVRLATAANTGKLLGDELRQQMWTVQKTTSGKETGYGLGWQLATRSGRNMISHGGAQAGTSTMFVLVPDTGTSVAIMCNMQGLQFRNLAAQIASLVQPPAPPTNYDDAVAKLRAAIQHEVEQKRLPAISISLVDDQCVVWAEGFGHQDAARQTPATAETVYRVGSVSKLFTDIAVLQLVEQGRLDLDADVRQYLPQFQPQSPDGIPLTLRQMMSHRSGLVRESPVGNYFDPDEPTLDATVASLNDTSLVYKPETKTKYSNAAIAVVGAVLERELDGSHPDQVRRTILDPLKMDRSSFVVTDEVRPQLATGWMRTYDGRRFEAPTFL